Protein AF-A0A9P3CIK7-F1 (afdb_monomer_lite)

Organism: NCBI:txid84275

Secondary structure (DSSP, 8-state):
-------PPPP-PPP------------------------------------SHHHHHHHHHHHHHHHHTS-HHHHHHHHHHHHSPPPEE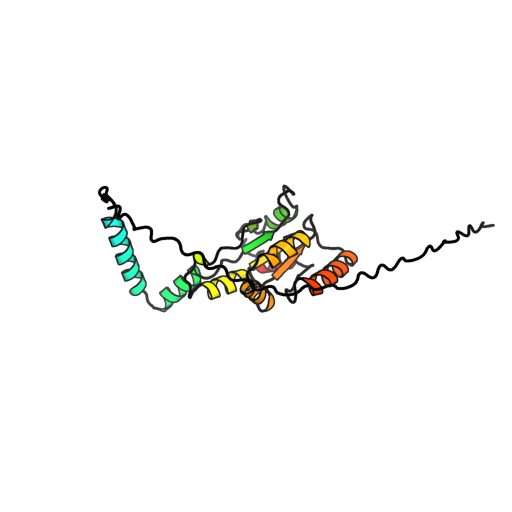EEE--TTSS--HHHHHTGGGTTS-EEESPPPP-GGGS-TTTHHHHHHHHHS-TTEEEEEESHHHHHHHHHHS-HHHHHHHHHTT-EEEEE-TTSPPPPHHHHHHHHHHHHHHSTT--EE-S-HHHHHHHHHTT--

Foldseek 3Di:
DDDDDDDDDDDDDDDDDDDDDDDDDDDDDDDDDDDDDDDDDDDDDDDDDDPPPVVVVVVVVVVVVVLVPDDPVVNVVVLLVVLADDQEEEEEADVVPVDQVVVVVCVLLVVHDYHYNDDDPDLPVPDPVSSVVHLLRQQQNLRHAYEYADPVRVCVVLVPDDPVSLVSQQVGNGEYEYAYNNRHADDPVVVVVVVVVCCVRNPRRDYHRDDPSVSCCVSRVPPD

Radius of gyration: 28.71 Å; chains: 1; bounding box: 67×50×104 Å

pLDDT: mean 78.32, std 17.81, range [40.75, 97.5]

Structure (mmCIF, N/CA/C/O backbone):
data_AF-A0A9P3CIK7-F1
#
_entry.id   AF-A0A9P3CIK7-F1
#
loop_
_atom_site.group_PDB
_atom_site.id
_atom_site.type_symbol
_atom_site.label_atom_id
_atom_site.label_alt_id
_atom_site.label_comp_id
_atom_site.label_asym_id
_atom_site.label_entity_id
_atom_site.label_seq_id
_atom_site.pdbx_PDB_ins_code
_atom_site.Cartn_x
_atom_site.Cartn_y
_atom_site.Cartn_z
_atom_site.occupancy
_atom_site.B_iso_or_equiv
_atom_site.auth_seq_id
_atom_site.auth_comp_id
_atom_site.auth_asym_id
_atom_site.auth_atom_id
_atom_site.pdbx_PDB_model_num
ATOM 1 N N . MET A 1 1 ? 32.896 -2.276 -55.777 1.00 46.28 1 MET A N 1
ATOM 2 C CA . MET A 1 1 ? 33.929 -3.151 -55.184 1.00 46.28 1 MET A CA 1
ATOM 3 C C . MET A 1 1 ? 33.889 -2.970 -53.669 1.00 46.28 1 MET A C 1
ATOM 5 O O . MET A 1 1 ? 34.471 -2.000 -53.203 1.00 46.28 1 MET A O 1
ATOM 9 N N . PRO A 1 2 ? 33.139 -3.781 -52.901 1.00 49.09 2 PRO A N 1
ATOM 10 C CA . PRO A 1 2 ? 33.135 -3.679 -51.446 1.00 49.09 2 PRO A CA 1
ATOM 11 C C . PRO A 1 2 ? 34.128 -4.672 -50.827 1.00 49.09 2 PRO A C 1
ATOM 13 O O . PRO A 1 2 ? 34.088 -5.871 -51.097 1.00 49.09 2 PRO A O 1
ATOM 16 N N . THR A 1 3 ? 35.030 -4.143 -50.005 1.00 51.06 3 THR A N 1
ATOM 17 C CA . THR A 1 3 ? 36.062 -4.879 -49.269 1.00 51.06 3 THR A CA 1
ATOM 18 C C . THR A 1 3 ? 35.457 -5.476 -47.999 1.00 51.06 3 THR A C 1
ATOM 20 O O . THR A 1 3 ? 35.039 -4.745 -47.104 1.00 51.06 3 THR A O 1
ATOM 23 N N . ALA A 1 4 ? 35.401 -6.806 -47.922 1.00 48.97 4 ALA A N 1
ATOM 24 C CA . ALA A 1 4 ? 34.964 -7.539 -46.739 1.00 48.97 4 ALA A CA 1
ATOM 25 C C . ALA A 1 4 ? 36.097 -7.603 -45.700 1.00 48.97 4 ALA A C 1
ATOM 27 O O . ALA A 1 4 ? 37.191 -8.081 -45.997 1.00 48.97 4 ALA A O 1
ATOM 28 N N . ILE A 1 5 ? 35.831 -7.139 -44.476 1.00 58.09 5 ILE A N 1
ATOM 29 C CA . ILE A 1 5 ? 36.736 -7.278 -43.329 1.00 58.09 5 ILE A CA 1
ATOM 30 C C . ILE A 1 5 ? 36.198 -8.410 -42.452 1.00 58.09 5 ILE A C 1
ATOM 32 O O . ILE A 1 5 ? 35.200 -8.258 -41.754 1.00 58.09 5 ILE A O 1
ATOM 36 N N . SER A 1 6 ? 36.876 -9.554 -42.520 1.00 55.41 6 SER A N 1
ATOM 37 C CA . SER A 1 6 ? 36.677 -10.708 -41.644 1.00 55.41 6 SER A CA 1
ATOM 38 C C . SER A 1 6 ? 37.419 -10.472 -40.327 1.00 55.41 6 SER A C 1
ATOM 40 O O . SER A 1 6 ? 38.630 -10.244 -40.335 1.00 55.41 6 SER A O 1
ATOM 42 N N . LYS A 1 7 ? 36.708 -10.496 -39.194 1.00 63.66 7 LYS A N 1
ATOM 43 C CA . LYS A 1 7 ? 37.306 -10.505 -37.852 1.00 63.66 7 LYS A CA 1
ATOM 44 C C . LYS A 1 7 ? 36.979 -11.826 -37.165 1.00 63.66 7 LYS A C 1
ATOM 46 O O . LYS A 1 7 ? 35.841 -12.103 -36.805 1.00 63.66 7 LYS A O 1
ATOM 51 N N . SER A 1 8 ? 38.022 -12.624 -37.005 1.00 55.66 8 SER A N 1
ATOM 52 C CA . SER A 1 8 ? 38.087 -13.883 -36.275 1.00 55.66 8 SER A CA 1
ATOM 53 C C . SER A 1 8 ? 38.011 -13.657 -34.760 1.00 55.66 8 SER A C 1
ATOM 55 O O . SER A 1 8 ? 38.831 -12.937 -34.192 1.00 55.66 8 SER A O 1
ATOM 57 N N . PHE A 1 9 ? 37.036 -14.297 -34.113 1.00 58.66 9 PHE A N 1
ATOM 58 C CA . PHE A 1 9 ? 36.905 -14.383 -32.658 1.00 58.66 9 PHE A CA 1
ATOM 59 C C . PHE A 1 9 ? 37.789 -15.516 -32.119 1.00 58.66 9 PHE A C 1
ATOM 61 O O . PHE A 1 9 ? 37.613 -16.677 -32.486 1.00 58.66 9 PHE A O 1
ATOM 68 N N . HIS A 1 10 ? 38.721 -15.186 -31.225 1.00 58.12 10 HIS A N 1
ATOM 69 C CA . HIS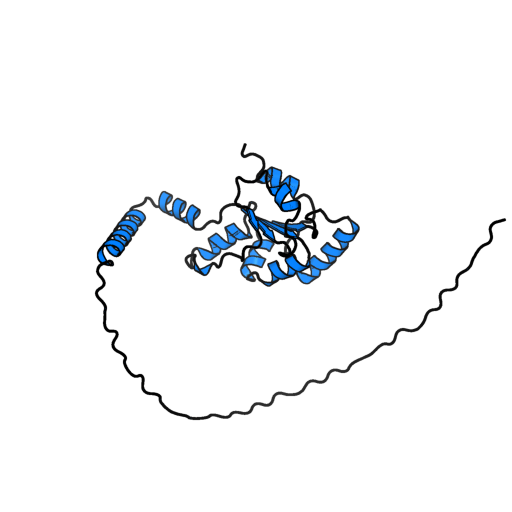 A 1 10 ? 39.460 -16.167 -30.431 1.00 58.12 10 HIS A CA 1
ATOM 70 C C . HIS A 1 10 ? 38.658 -16.518 -29.170 1.00 58.12 10 HIS A C 1
ATOM 72 O O . HIS A 1 10 ? 38.441 -15.666 -28.311 1.00 58.12 10 HIS A O 1
ATOM 78 N N . MET A 1 11 ? 38.237 -17.781 -29.057 1.00 56.59 11 MET A N 1
ATOM 79 C CA . MET A 1 11 ? 37.778 -18.374 -27.798 1.00 56.59 11 MET A CA 1
ATOM 80 C C . MET A 1 11 ? 38.978 -18.661 -26.889 1.00 56.59 11 MET A C 1
ATOM 82 O O . MET A 1 11 ? 39.953 -19.270 -27.328 1.00 56.59 11 MET A O 1
ATOM 86 N N . LEU A 1 12 ? 38.864 -18.298 -25.611 1.00 57.97 12 LEU A N 1
ATOM 87 C CA . LEU A 1 12 ? 39.713 -18.806 -24.532 1.00 57.97 12 LEU A CA 1
ATOM 88 C C . LEU A 1 12 ? 38.847 -19.452 -23.430 1.00 57.97 12 LEU A C 1
ATOM 90 O O . LEU A 1 12 ? 37.660 -19.135 -23.318 1.00 57.97 12 LEU A O 1
ATOM 94 N N . PRO A 1 13 ? 39.405 -20.427 -22.687 1.00 58.12 13 PRO A N 1
ATOM 95 C CA . PRO A 1 13 ? 38.643 -21.505 -22.062 1.00 58.12 13 PRO A CA 1
ATOM 96 C C . PRO A 1 13 ? 38.078 -21.177 -20.675 1.00 58.12 13 PRO A C 1
ATOM 98 O O . PRO A 1 13 ? 38.637 -20.404 -19.902 1.00 58.12 13 PRO A O 1
ATOM 101 N N . LYS A 1 14 ? 36.974 -21.863 -20.358 1.00 48.97 14 LYS A N 1
ATOM 102 C CA . LYS A 1 14 ? 36.296 -21.888 -19.058 1.00 48.97 14 LYS A CA 1
ATOM 103 C C . LYS A 1 14 ? 37.136 -22.661 -18.036 1.00 48.97 14 LYS A C 1
ATOM 105 O O . LYS A 1 14 ? 37.401 -23.845 -18.239 1.00 48.97 14 LYS A O 1
ATOM 110 N N . THR A 1 15 ? 37.489 -22.038 -16.917 1.00 57.12 15 THR A N 1
ATOM 111 C CA . THR A 1 15 ? 38.003 -22.735 -15.733 1.00 57.12 15 THR A CA 1
ATOM 112 C C . THR A 1 15 ? 36.837 -23.086 -14.810 1.00 57.12 15 THR A C 1
ATOM 114 O O . THR A 1 15 ? 36.088 -22.225 -14.357 1.00 57.12 15 THR A O 1
ATOM 117 N N . SER A 1 16 ? 36.650 -24.386 -14.581 1.00 41.56 16 SER A N 1
ATOM 118 C CA . SER A 1 16 ? 35.693 -24.932 -13.617 1.00 41.56 16 SER A CA 1
ATOM 119 C C . SER A 1 16 ? 36.425 -25.168 -12.301 1.00 41.56 16 SER A C 1
ATOM 121 O O . SER A 1 16 ? 37.329 -26.001 -12.257 1.00 41.56 16 SER A O 1
ATOM 123 N N . THR A 1 17 ? 36.047 -24.459 -11.238 1.00 47.69 17 THR A N 1
ATOM 124 C CA . THR A 1 17 ? 36.576 -24.702 -9.890 1.00 47.69 17 THR A CA 1
ATOM 125 C C . THR A 1 17 ? 35.506 -25.386 -9.050 1.00 47.69 17 THR A C 1
ATOM 127 O O . THR A 1 17 ? 34.588 -24.758 -8.531 1.00 47.69 17 THR A O 1
ATOM 130 N N . THR A 1 18 ? 35.640 -26.704 -8.938 1.00 46.66 18 THR A N 1
ATOM 131 C CA . THR A 1 18 ? 34.920 -27.567 -8.000 1.00 46.66 18 THR A CA 1
ATOM 132 C C . THR A 1 18 ? 35.510 -27.372 -6.605 1.00 46.66 18 THR A C 1
ATOM 134 O O . THR A 1 18 ? 36.638 -27.798 -6.368 1.00 46.66 18 THR A O 1
ATOM 137 N N . HIS A 1 19 ? 34.763 -26.777 -5.670 1.00 49.31 19 HIS A N 1
ATOM 138 C CA . HIS A 1 19 ? 35.122 -26.814 -4.250 1.00 49.31 19 HIS A CA 1
ATOM 139 C C . HIS A 1 19 ? 34.242 -27.794 -3.476 1.00 49.31 19 HIS A C 1
ATOM 141 O O . HIS A 1 19 ? 33.016 -27.707 -3.440 1.00 49.31 19 HIS A O 1
ATOM 147 N N . GLN A 1 20 ? 34.939 -28.766 -2.891 1.00 46.38 20 GLN A N 1
ATOM 148 C CA . GLN A 1 20 ? 34.446 -29.835 -2.044 1.00 46.38 20 GLN A CA 1
ATOM 149 C C . GLN A 1 20 ? 33.844 -29.330 -0.728 1.00 46.38 20 GLN A C 1
ATOM 151 O O . GLN A 1 20 ? 34.434 -28.556 0.018 1.00 46.38 20 GLN A O 1
ATOM 156 N N . LYS A 1 21 ? 32.693 -29.930 -0.445 1.00 53.06 21 LYS A N 1
ATOM 157 C CA . LYS A 1 21 ? 32.026 -30.181 0.832 1.00 53.06 21 LYS A CA 1
ATOM 158 C C . LYS A 1 21 ? 32.979 -30.676 1.931 1.00 53.06 21 LYS A C 1
ATOM 160 O O . LYS A 1 21 ? 33.516 -31.773 1.802 1.00 53.06 21 LYS A O 1
ATOM 165 N N . GLN A 1 22 ? 33.056 -29.962 3.056 1.00 41.88 22 GLN A N 1
ATOM 166 C CA . GLN A 1 22 ? 33.419 -30.543 4.354 1.00 41.88 22 GLN A CA 1
ATOM 167 C C . GLN A 1 22 ? 32.551 -29.965 5.481 1.00 41.88 22 GLN A C 1
ATOM 169 O O . GLN A 1 22 ? 32.423 -28.758 5.652 1.00 41.88 22 GLN A O 1
ATOM 174 N N . ARG A 1 23 ? 31.933 -30.894 6.215 1.00 44.72 23 ARG A N 1
ATOM 175 C CA . ARG A 1 23 ? 31.138 -30.742 7.437 1.00 44.72 23 ARG A CA 1
ATOM 176 C C . ARG A 1 23 ? 32.022 -31.191 8.607 1.00 44.72 23 ARG A C 1
ATOM 178 O O . ARG A 1 23 ? 32.568 -32.286 8.503 1.00 44.72 23 ARG A O 1
ATOM 185 N N . PRO A 1 24 ? 32.097 -30.430 9.703 1.00 56.19 24 PRO A N 1
ATOM 186 C CA . PRO A 1 24 ? 32.389 -30.980 11.030 1.00 56.19 24 PRO A CA 1
ATOM 187 C C . PRO A 1 24 ? 31.171 -30.734 11.940 1.00 56.19 24 PRO A C 1
ATOM 189 O O . PRO A 1 24 ? 30.638 -29.632 11.990 1.00 56.19 24 PRO A O 1
ATOM 192 N N . GLU A 1 25 ? 30.483 -31.781 12.387 1.00 49.34 25 GLU A N 1
ATOM 193 C CA . GLU A 1 25 ? 30.698 -32.485 13.664 1.00 49.34 25 GLU A CA 1
ATOM 194 C C . GLU A 1 25 ? 30.337 -31.639 14.893 1.00 49.34 25 GLU A C 1
ATOM 196 O O . GLU A 1 25 ? 30.988 -30.656 15.239 1.00 49.34 25 GLU A O 1
ATOM 201 N N . GLU A 1 26 ? 29.239 -32.067 15.520 1.00 42.19 26 GLU A N 1
ATOM 202 C CA . GLU A 1 26 ? 28.772 -31.671 16.839 1.00 42.19 26 GLU A CA 1
ATOM 203 C C . GLU A 1 26 ? 29.825 -32.008 17.898 1.00 42.19 26 GLU A C 1
ATOM 205 O O . GLU A 1 26 ? 30.302 -33.137 17.978 1.00 42.19 26 GLU A O 1
ATOM 210 N N . LEU A 1 27 ? 30.108 -31.053 18.782 1.00 45.81 27 LEU A N 1
ATOM 211 C CA . LEU A 1 27 ? 30.704 -31.333 20.081 1.00 45.81 27 LEU A CA 1
ATOM 212 C C . LEU A 1 27 ? 29.857 -30.669 21.159 1.00 45.81 27 LEU A C 1
ATOM 214 O O . LEU A 1 27 ? 29.924 -29.470 21.418 1.00 45.81 27 LEU A O 1
ATOM 218 N N . THR A 1 28 ? 29.040 -31.504 21.789 1.00 48.81 28 THR A N 1
ATOM 219 C CA . THR A 1 28 ? 28.447 -31.270 23.098 1.00 48.81 28 THR A CA 1
ATOM 220 C C . THR A 1 28 ? 29.555 -31.167 24.145 1.00 48.81 28 THR A C 1
ATOM 222 O O . THR A 1 28 ? 30.334 -32.106 24.306 1.00 48.81 28 THR A O 1
ATOM 225 N N . SER A 1 29 ? 29.593 -30.081 24.915 1.00 42.94 29 SER A N 1
ATOM 226 C CA . SER A 1 29 ? 30.250 -30.094 26.223 1.00 42.94 29 SER A CA 1
ATOM 227 C C . SER A 1 29 ? 29.545 -29.159 27.195 1.00 42.94 29 SER A C 1
ATOM 229 O O . SER A 1 29 ? 29.520 -27.939 27.037 1.00 42.94 29 SER A O 1
ATOM 231 N N . SER A 1 30 ? 28.953 -29.791 28.203 1.00 44.34 30 SER A N 1
ATOM 232 C CA . SER A 1 30 ? 28.446 -29.201 29.430 1.00 44.34 30 SER A CA 1
ATOM 233 C C . SER A 1 30 ? 29.552 -28.482 30.196 1.00 44.34 30 SER A C 1
ATOM 235 O O . SER A 1 30 ? 30.609 -29.049 30.462 1.00 44.34 30 SER A O 1
ATOM 237 N N . THR A 1 31 ? 29.269 -27.288 30.709 1.00 44.12 31 THR A N 1
ATOM 238 C CA . THR A 1 31 ? 29.912 -26.822 31.942 1.00 44.12 31 THR A CA 1
ATOM 239 C C . THR A 1 31 ? 28.897 -26.036 32.759 1.00 44.12 31 THR A C 1
ATOM 241 O O . THR A 1 31 ? 28.525 -24.912 32.436 1.00 44.12 31 THR A O 1
ATOM 244 N N . ALA A 1 32 ? 28.403 -26.686 33.811 1.00 44.19 32 ALA A N 1
ATOM 245 C CA . ALA A 1 32 ? 27.568 -26.084 34.831 1.00 44.19 32 ALA A CA 1
ATOM 246 C C . ALA A 1 32 ? 28.457 -25.286 35.794 1.00 44.19 32 ALA A C 1
ATOM 248 O O . ALA A 1 32 ? 29.193 -25.872 36.588 1.00 44.19 32 ALA A O 1
ATOM 249 N N . THR A 1 33 ? 28.358 -23.958 35.754 1.00 46.25 33 THR A N 1
ATOM 250 C CA . THR A 1 33 ? 28.958 -23.074 36.761 1.00 46.25 33 THR A CA 1
ATOM 251 C C . THR A 1 33 ? 27.873 -22.608 37.726 1.00 46.25 33 THR A C 1
ATOM 253 O O . THR A 1 33 ? 27.042 -21.760 37.411 1.00 46.25 33 THR A O 1
ATOM 256 N N . LYS A 1 34 ? 27.890 -23.195 38.926 1.00 46.31 34 LYS A N 1
ATOM 257 C CA . LYS A 1 34 ? 27.207 -22.717 40.134 1.00 46.31 34 LYS A CA 1
ATOM 258 C C . LYS A 1 34 ? 27.900 -21.443 40.634 1.00 46.31 34 LYS A C 1
ATOM 260 O O . LYS A 1 34 ? 29.023 -21.547 41.109 1.00 46.31 34 LYS A O 1
ATOM 265 N N . MET A 1 35 ? 27.215 -20.298 40.617 1.00 40.75 35 MET A N 1
ATOM 266 C CA . MET A 1 35 ? 27.454 -19.123 41.482 1.00 40.75 35 MET A CA 1
ATOM 267 C C . MET A 1 35 ? 26.101 -18.403 41.638 1.00 40.75 35 MET A C 1
ATOM 269 O O . MET A 1 35 ? 25.504 -18.026 40.643 1.00 40.75 35 MET A O 1
ATOM 273 N N . SER A 1 36 ? 25.423 -18.482 42.784 1.00 51.84 36 SER A N 1
ATOM 274 C CA . SER A 1 36 ? 25.502 -17.626 43.986 1.00 51.84 36 SER A CA 1
ATOM 275 C C . SER A 1 36 ? 24.213 -16.781 44.087 1.00 51.84 36 SER A C 1
ATOM 277 O O . SER A 1 36 ? 23.885 -16.083 43.129 1.00 51.84 36 SER A O 1
ATOM 279 N N . PRO A 1 37 ? 23.435 -16.861 45.184 1.00 48.78 37 PRO A N 1
ATOM 280 C CA . PRO A 1 37 ? 22.147 -16.183 45.290 1.00 48.78 37 PRO A CA 1
ATOM 281 C C . PRO A 1 37 ? 22.344 -14.707 45.653 1.00 48.78 37 PRO A C 1
ATOM 283 O O . PRO A 1 37 ? 22.737 -14.382 46.771 1.00 48.78 37 PRO A O 1
ATOM 286 N N . ASN A 1 38 ? 22.049 -13.810 44.712 1.00 47.19 38 ASN A N 1
ATOM 287 C CA . ASN A 1 38 ? 21.909 -12.388 45.008 1.00 47.19 38 ASN A CA 1
ATOM 288 C C . ASN A 1 38 ? 20.528 -12.137 45.623 1.00 47.19 38 ASN A C 1
ATOM 290 O O . ASN A 1 38 ? 19.493 -12.346 44.991 1.00 47.19 38 ASN A O 1
ATOM 294 N N . THR A 1 39 ? 20.539 -11.703 46.876 1.00 53.25 39 THR A N 1
ATOM 295 C CA . THR A 1 39 ? 19.391 -11.222 47.644 1.00 53.25 39 THR A CA 1
ATOM 296 C C . THR A 1 39 ? 18.753 -10.013 46.942 1.00 53.25 39 THR A C 1
ATOM 298 O O . THR A 1 39 ? 19.478 -9.076 46.603 1.00 53.25 39 THR A O 1
ATOM 301 N N . PRO A 1 40 ? 17.425 -9.963 46.745 1.00 46.69 40 PRO A N 1
ATOM 302 C CA . PRO A 1 40 ? 16.770 -8.753 46.276 1.00 46.69 40 PRO A CA 1
ATOM 303 C C . PRO A 1 40 ? 16.656 -7.754 47.433 1.00 46.69 40 PRO A C 1
ATOM 305 O O . PRO A 1 40 ? 15.935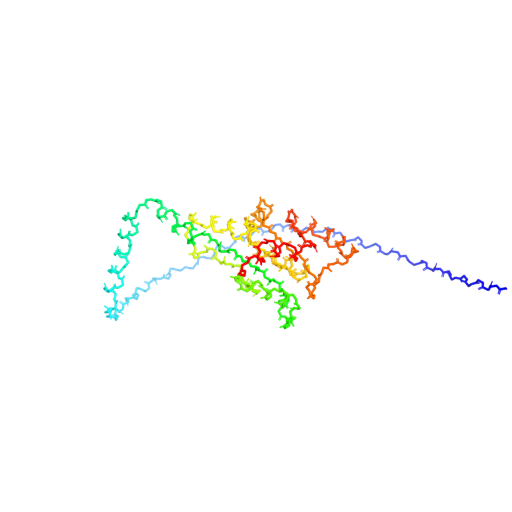 -7.979 48.404 1.00 46.69 40 PRO A O 1
ATOM 308 N N . THR A 1 41 ? 17.379 -6.640 47.334 1.00 54.78 41 THR A N 1
ATOM 309 C CA . THR A 1 41 ? 17.159 -5.457 48.169 1.00 54.78 41 THR A CA 1
ATOM 310 C C . THR A 1 41 ? 15.819 -4.833 47.784 1.00 54.78 41 THR A C 1
ATOM 312 O O . THR A 1 41 ? 15.680 -4.231 46.721 1.00 54.78 41 THR A O 1
ATOM 315 N N . THR A 1 42 ? 14.828 -4.986 48.658 1.00 46.66 42 THR A N 1
ATOM 316 C CA . THR A 1 42 ? 13.549 -4.274 48.621 1.00 46.66 42 THR A CA 1
ATOM 317 C C . THR A 1 42 ? 13.801 -2.773 48.767 1.00 46.66 42 THR A C 1
ATOM 319 O O . THR A 1 42 ? 14.013 -2.276 49.870 1.00 46.66 42 THR A O 1
ATOM 322 N N . MET A 1 43 ? 13.799 -2.046 47.652 1.00 48.78 43 MET A N 1
ATOM 323 C CA . MET A 1 43 ? 13.720 -0.586 47.654 1.00 48.78 43 MET A CA 1
ATOM 324 C C . MET A 1 43 ? 12.242 -0.199 47.715 1.00 48.78 43 MET A C 1
ATOM 326 O O . MET A 1 43 ? 11.499 -0.401 46.756 1.00 48.78 43 MET A O 1
ATOM 330 N N . SER A 1 44 ? 11.812 0.326 48.861 1.00 52.12 44 SER A N 1
ATOM 331 C CA . SER A 1 44 ? 10.510 0.976 49.017 1.00 52.12 44 SER A CA 1
ATOM 332 C C . SER A 1 44 ? 10.409 2.175 48.065 1.00 52.12 44 SER A C 1
ATOM 334 O O . SER A 1 44 ? 11.278 3.048 48.122 1.00 52.12 44 SER A O 1
ATOM 336 N N . PRO A 1 45 ? 9.370 2.284 47.219 1.00 51.44 45 PRO A N 1
ATOM 337 C CA . PRO A 1 45 ? 9.111 3.515 46.497 1.00 51.44 45 PRO A CA 1
ATOM 338 C C . PRO A 1 45 ? 8.445 4.517 47.445 1.00 51.44 45 PRO A C 1
ATOM 340 O O . PRO A 1 45 ? 7.307 4.347 47.884 1.00 51.44 45 PRO A O 1
ATOM 343 N N . SER A 1 46 ? 9.182 5.572 47.774 1.00 46.44 46 SER A N 1
ATOM 344 C CA . SER A 1 46 ? 8.640 6.792 48.360 1.00 46.44 46 SER A CA 1
ATOM 345 C C . SER A 1 46 ? 7.725 7.459 47.329 1.00 46.44 46 SER A C 1
ATOM 347 O O . SER A 1 46 ? 8.208 7.979 46.328 1.00 46.44 46 SER A O 1
ATOM 349 N N . ASN A 1 47 ? 6.413 7.420 47.567 1.00 50.69 47 ASN A N 1
ATOM 350 C CA . ASN A 1 47 ? 5.398 8.142 46.797 1.00 50.69 47 ASN A CA 1
ATOM 351 C C . ASN A 1 47 ? 5.603 9.666 46.906 1.00 50.69 47 ASN A C 1
ATOM 353 O O . ASN A 1 47 ? 5.547 10.191 48.021 1.00 50.69 47 ASN A O 1
ATOM 357 N N . PRO A 1 48 ? 5.703 10.407 45.790 1.00 49.47 48 PRO A N 1
ATOM 358 C CA . PRO A 1 48 ? 5.287 11.795 45.734 1.00 49.47 48 PRO A CA 1
ATOM 359 C C . PRO A 1 48 ? 3.836 11.865 45.237 1.00 49.47 48 PRO A C 1
ATOM 361 O O . PRO A 1 48 ? 3.547 11.642 44.069 1.00 49.47 48 PRO A O 1
ATOM 364 N N . SER A 1 49 ? 2.939 12.148 46.181 1.00 48.53 49 SER A N 1
ATOM 365 C CA . SER A 1 49 ? 1.676 12.886 46.053 1.00 48.53 49 SER A CA 1
ATOM 366 C C . SER A 1 49 ? 1.110 13.081 44.640 1.00 48.53 49 SER A C 1
ATOM 368 O O . SER A 1 49 ? 1.254 14.134 44.018 1.00 48.53 49 SER A O 1
ATOM 370 N N . ASP A 1 50 ? 0.374 12.065 44.208 1.00 51.00 50 ASP A N 1
ATOM 371 C CA . ASP A 1 50 ? -0.493 12.042 43.037 1.00 51.00 50 ASP A CA 1
ATOM 372 C C . ASP A 1 50 ? -1.769 12.860 43.330 1.00 51.00 50 ASP A C 1
ATOM 374 O O . ASP A 1 50 ? -2.625 12.448 44.113 1.00 51.00 50 ASP A O 1
ATOM 378 N N . SER A 1 51 ? -1.894 14.056 42.747 1.00 50.38 51 SER A N 1
ATOM 379 C CA . SER A 1 51 ? -3.112 14.891 42.843 1.00 50.38 51 SER A CA 1
ATOM 380 C C . SER A 1 51 ? -3.775 15.152 41.487 1.00 50.38 51 SER A C 1
ATOM 382 O O . SER A 1 51 ? -4.684 15.971 41.378 1.00 50.38 51 SER A O 1
ATOM 384 N N . THR A 1 52 ? -3.373 14.419 40.446 1.00 51.09 52 THR A N 1
ATOM 385 C CA . THR A 1 52 ? -3.929 14.546 39.086 1.00 51.09 52 THR A CA 1
ATOM 386 C C . THR A 1 52 ? -4.782 13.333 38.669 1.00 51.09 52 THR A C 1
ATOM 388 O O . THR A 1 52 ? -5.446 13.358 37.634 1.00 51.09 52 THR A O 1
ATOM 391 N N . THR A 1 53 ? -4.823 12.279 39.487 1.00 51.66 53 THR A N 1
ATOM 392 C CA . THR A 1 53 ? -5.291 10.934 39.093 1.00 51.66 53 THR A CA 1
ATOM 393 C C . THR A 1 53 ? -6.809 10.742 39.181 1.00 51.66 53 THR A C 1
ATOM 395 O O . THR A 1 53 ? -7.368 9.913 38.461 1.00 51.66 53 THR A O 1
ATOM 398 N N . THR A 1 54 ? -7.512 11.526 40.002 1.00 54.12 54 THR A N 1
ATOM 399 C CA . THR A 1 54 ? -8.959 11.374 40.262 1.00 54.12 54 THR A CA 1
ATOM 400 C C . THR A 1 54 ? -9.855 11.787 39.091 1.00 54.12 54 THR A C 1
ATOM 402 O O . THR A 1 54 ? -10.903 11.180 38.879 1.00 54.12 54 THR A O 1
ATOM 405 N N . ASN A 1 55 ? -9.447 12.767 38.279 1.00 58.69 55 ASN A N 1
ATOM 406 C CA . ASN A 1 55 ? -10.255 13.216 37.136 1.00 58.69 55 ASN A CA 1
ATOM 407 C C . ASN A 1 55 ? -10.134 12.278 35.922 1.00 58.69 55 ASN A C 1
ATOM 409 O O . ASN A 1 55 ? -11.120 12.029 35.230 1.00 58.69 55 ASN A O 1
ATOM 413 N N . ALA A 1 56 ? -8.949 11.714 35.675 1.00 59.75 56 ALA A N 1
ATOM 414 C CA . ALA A 1 56 ? -8.718 10.822 34.537 1.00 59.75 56 ALA A CA 1
ATOM 415 C C . ALA A 1 56 ? -9.464 9.483 34.683 1.00 59.75 56 ALA A C 1
ATOM 417 O O . ALA A 1 56 ? -10.078 9.007 33.728 1.00 59.75 56 ALA A O 1
ATOM 418 N N . THR A 1 57 ? -9.486 8.904 35.888 1.00 61.44 57 THR A N 1
ATOM 419 C CA . THR A 1 57 ? -10.215 7.651 36.159 1.00 61.44 57 THR A CA 1
ATOM 420 C C . THR A 1 57 ? -11.729 7.824 36.018 1.00 61.44 57 THR A C 1
ATOM 422 O O . THR A 1 57 ? -12.376 6.989 35.384 1.00 61.44 57 THR A O 1
ATOM 425 N N . SER A 1 58 ? -12.286 8.939 36.502 1.00 70.00 58 SER A N 1
ATOM 426 C CA . SER A 1 58 ? -13.709 9.281 36.331 1.00 70.00 58 SER A CA 1
ATOM 427 C C . SER A 1 58 ? -14.114 9.388 34.852 1.00 70.00 58 SER A C 1
ATOM 429 O O . SER A 1 58 ? -15.127 8.828 34.422 1.00 70.00 58 SER A O 1
ATOM 431 N N . ASN A 1 59 ? -13.269 10.012 34.028 1.00 80.75 59 ASN A N 1
ATOM 432 C CA . ASN A 1 59 ? -13.520 10.151 32.591 1.00 80.75 59 ASN A CA 1
ATOM 433 C C . ASN A 1 59 ? -13.455 8.806 31.845 1.00 80.75 59 ASN A C 1
ATOM 435 O O . ASN A 1 59 ? -14.225 8.572 30.917 1.00 80.75 59 ASN A O 1
ATOM 439 N N . THR A 1 60 ? -12.572 7.892 32.259 1.00 86.31 60 THR A N 1
ATOM 440 C CA . THR A 1 60 ? -12.465 6.565 31.620 1.00 86.31 60 THR A CA 1
ATOM 441 C C . THR A 1 60 ? -13.653 5.656 31.936 1.00 86.31 60 THR A C 1
ATOM 443 O O . THR A 1 60 ? -14.132 4.951 31.048 1.00 86.31 60 THR A O 1
ATOM 446 N N . LEU A 1 61 ? -14.157 5.690 33.175 1.00 88.50 61 LEU A N 1
ATOM 447 C CA . LEU A 1 61 ? -15.334 4.920 33.585 1.00 88.50 61 LEU A CA 1
ATOM 448 C C . LEU A 1 61 ? -16.590 5.433 32.883 1.00 88.50 61 LEU A C 1
ATOM 450 O O . LEU A 1 61 ? -17.297 4.655 32.253 1.00 88.50 61 LEU A O 1
ATOM 454 N N . THR A 1 62 ? -16.801 6.750 32.889 1.00 90.31 62 THR A N 1
ATOM 455 C CA . THR A 1 62 ? -17.945 7.360 32.195 1.00 90.31 62 THR A CA 1
ATOM 456 C C . THR A 1 62 ? -17.920 7.108 30.686 1.00 90.31 62 THR A C 1
ATOM 458 O O . THR A 1 62 ? -18.974 6.890 30.089 1.00 90.31 62 THR A O 1
ATOM 461 N N . LEU A 1 63 ? -16.741 7.086 30.053 1.00 88.69 63 LEU A N 1
ATOM 462 C CA . LEU A 1 63 ? -16.603 6.694 28.649 1.00 88.69 63 LEU A CA 1
ATOM 463 C C . LEU A 1 63 ? -16.961 5.220 28.429 1.00 88.69 63 LEU A C 1
ATOM 465 O O . LEU A 1 63 ? -17.709 4.913 27.503 1.00 88.69 63 LEU A O 1
ATOM 469 N N . ARG A 1 64 ? -16.452 4.313 29.273 1.00 90.38 64 ARG A N 1
ATOM 470 C CA . ARG A 1 64 ? -16.764 2.880 29.183 1.00 90.38 64 ARG A CA 1
ATOM 471 C C . ARG A 1 64 ? -18.266 2.639 29.299 1.00 90.38 64 ARG A C 1
ATOM 473 O O . ARG A 1 64 ? -18.810 1.935 28.454 1.00 90.38 64 ARG A O 1
ATOM 480 N N . ASP A 1 65 ? -18.919 3.251 30.281 1.00 92.75 65 ASP A N 1
ATOM 481 C CA . ASP A 1 65 ? -20.359 3.097 30.504 1.00 92.75 65 ASP A CA 1
ATOM 482 C C . ASP A 1 65 ? -21.159 3.599 29.294 1.00 92.75 65 ASP A C 1
ATOM 484 O O . ASP A 1 65 ? -22.084 2.932 28.831 1.00 92.75 65 ASP A O 1
ATOM 488 N N . ARG A 1 66 ? -20.755 4.738 28.711 1.00 92.00 66 ARG A N 1
ATOM 489 C CA . ARG A 1 66 ? -21.381 5.270 27.492 1.00 92.00 66 ARG A CA 1
ATOM 490 C C . ARG A 1 66 ? -21.203 4.342 26.296 1.00 92.00 66 ARG A C 1
ATOM 492 O O . ARG A 1 66 ? -22.180 4.097 25.598 1.00 92.00 66 ARG A O 1
ATOM 499 N N . ILE A 1 67 ? -20.003 3.797 26.084 1.00 91.12 67 ILE A N 1
ATOM 500 C CA . ILE A 1 67 ? -19.734 2.846 24.993 1.00 91.12 67 ILE A CA 1
ATOM 501 C C . ILE A 1 67 ? -20.556 1.565 25.180 1.00 91.12 67 ILE A C 1
ATOM 503 O O . ILE A 1 67 ? -21.108 1.054 24.213 1.00 91.12 67 ILE A O 1
ATOM 507 N N . GLN A 1 68 ? -20.684 1.066 26.412 1.00 91.94 68 GLN A N 1
ATOM 508 C CA . GLN A 1 68 ? -21.482 -0.126 26.720 1.00 91.94 68 GLN A CA 1
ATOM 509 C C . GLN A 1 68 ? -22.993 0.101 26.590 1.00 91.94 68 GLN A C 1
ATOM 511 O O . GLN A 1 68 ? -23.727 -0.853 26.351 1.00 91.94 68 GLN A O 1
ATOM 516 N N . SER A 1 69 ? -23.464 1.343 26.731 1.00 95.38 69 SER A N 1
ATOM 517 C CA . SER A 1 69 ? -24.872 1.699 26.517 1.00 95.38 69 SER A CA 1
ATOM 518 C C . SER A 1 69 ? -25.259 1.909 25.050 1.00 95.38 69 SER A C 1
ATOM 520 O O . SER A 1 69 ? -26.433 2.156 24.766 1.00 95.38 69 SER A O 1
ATOM 522 N N . LEU A 1 70 ? -24.301 1.848 24.116 1.00 95.69 70 LEU A N 1
ATOM 523 C CA . LEU A 1 70 ? -24.600 2.008 22.698 1.00 95.69 70 LEU A CA 1
ATOM 524 C C . LEU A 1 70 ? -25.421 0.818 22.177 1.00 95.69 70 LEU A C 1
ATOM 526 O O . LEU A 1 70 ? -25.154 -0.327 22.543 1.00 95.69 70 LEU A O 1
ATOM 530 N N . PRO A 1 71 ? -26.377 1.061 21.265 1.00 97.50 71 PRO A N 1
ATOM 531 C CA . PRO A 1 71 ? -26.908 0.014 20.406 1.00 97.50 71 PRO A CA 1
ATOM 532 C C . PRO A 1 71 ? -25.769 -0.753 19.722 1.00 97.50 71 PRO A C 1
ATOM 534 O O . PRO A 1 71 ? -24.801 -0.140 19.266 1.00 97.50 71 PRO A O 1
ATOM 537 N N . GLN A 1 72 ? -25.902 -2.079 19.622 1.00 95.19 72 GLN A N 1
ATOM 538 C CA . GLN A 1 72 ? -24.858 -2.948 19.064 1.00 95.19 72 GLN A CA 1
ATOM 539 C C . GLN A 1 72 ? -24.414 -2.502 17.663 1.00 95.19 72 GLN A C 1
ATOM 541 O O . GLN A 1 72 ? -23.223 -2.492 17.382 1.00 95.19 72 GLN A O 1
ATOM 546 N N . GLU A 1 73 ? -25.354 -2.056 16.825 1.00 96.31 73 GLU A N 1
ATOM 547 C CA . GLU A 1 73 ? -25.079 -1.553 15.472 1.00 96.31 73 GLU A CA 1
ATOM 548 C C . GLU A 1 73 ? -24.084 -0.383 15.476 1.00 96.31 73 GLU A C 1
ATOM 550 O O . GLU A 1 73 ? -23.116 -0.387 14.719 1.00 96.31 73 GLU A O 1
ATOM 555 N N . LEU A 1 74 ? -24.267 0.582 16.386 1.00 95.75 74 LEU A N 1
ATOM 556 C CA . LEU A 1 74 ? -23.368 1.731 16.509 1.00 95.75 74 LEU A CA 1
ATOM 557 C C . LEU A 1 74 ? -22.009 1.325 17.081 1.00 95.75 74 LEU A C 1
ATOM 559 O O . LEU A 1 74 ? -20.981 1.869 16.679 1.00 95.75 74 LEU A O 1
ATOM 563 N N . TYR A 1 75 ? -21.986 0.369 18.014 1.00 93.12 75 TYR A N 1
ATOM 564 C CA . TYR A 1 75 ? -20.729 -0.180 18.518 1.00 93.12 75 TYR A CA 1
ATOM 565 C C . TYR A 1 75 ? -19.935 -0.852 17.393 1.00 93.12 75 TYR A C 1
ATOM 567 O O . TYR A 1 75 ? -18.746 -0.576 17.236 1.00 93.12 75 TYR A O 1
ATOM 575 N N . ASP A 1 76 ? -20.591 -1.695 16.594 1.00 92.94 76 ASP A N 1
ATOM 576 C CA . ASP A 1 76 ? -19.971 -2.413 15.481 1.00 92.94 76 ASP A CA 1
ATOM 577 C C . ASP A 1 76 ? -19.461 -1.447 14.406 1.00 92.94 76 ASP A C 1
ATOM 579 O O . ASP A 1 76 ? -18.360 -1.639 13.882 1.00 92.94 76 ASP A O 1
ATOM 583 N N . GLU A 1 77 ? -20.209 -0.379 14.120 1.00 94.31 77 GLU A N 1
ATOM 584 C CA . GLU A 1 77 ? -19.798 0.682 13.201 1.00 94.31 77 GLU A CA 1
ATOM 585 C C . GLU A 1 77 ? -18.548 1.412 13.706 1.00 94.31 77 GLU A C 1
ATOM 587 O O . GLU A 1 77 ? -17.540 1.459 13.000 1.00 94.31 77 GLU A O 1
ATOM 592 N N . ILE A 1 78 ? -18.554 1.902 14.951 1.00 91.62 78 ILE A N 1
ATOM 593 C CA . ILE A 1 78 ? -17.393 2.575 15.560 1.00 91.62 78 ILE A CA 1
ATOM 594 C C . ILE A 1 78 ? -16.187 1.636 15.596 1.00 91.62 78 ILE A C 1
ATOM 596 O O . ILE A 1 78 ? -15.073 2.035 15.248 1.00 91.62 78 ILE A O 1
ATOM 600 N N . TYR A 1 79 ? -16.392 0.380 15.991 1.00 90.38 79 TYR A N 1
ATOM 601 C CA . TYR A 1 79 ? -15.347 -0.637 16.004 1.00 90.38 79 TYR A CA 1
ATOM 602 C C . TYR A 1 79 ? -14.783 -0.855 14.599 1.00 90.38 79 TYR A C 1
ATOM 604 O O . TYR A 1 79 ? -13.568 -0.937 14.415 1.00 90.38 79 TYR A O 1
ATOM 612 N N . SER A 1 80 ? -15.648 -0.925 13.586 1.00 92.06 80 SER A N 1
ATOM 613 C CA . SER A 1 80 ? -15.219 -1.061 12.200 1.00 92.06 80 SER A CA 1
ATOM 614 C C . SER A 1 80 ? -14.418 0.145 11.734 1.00 92.06 80 SER A C 1
ATOM 616 O O . SER A 1 80 ? -13.330 -0.051 11.209 1.00 92.06 80 SER A O 1
ATOM 618 N N . LEU A 1 81 ? -14.884 1.364 11.989 1.00 90.62 81 LEU A N 1
ATOM 619 C CA . LEU A 1 81 ? -14.178 2.593 11.620 1.00 90.62 81 LEU A CA 1
ATOM 620 C C . LEU A 1 81 ? -12.827 2.734 12.334 1.00 90.62 81 LEU A C 1
ATOM 622 O O . LEU A 1 81 ? -11.871 3.226 11.751 1.00 90.62 81 LEU A O 1
ATOM 626 N N . THR A 1 82 ? -12.726 2.273 13.581 1.00 90.69 82 THR A N 1
ATOM 627 C CA . THR A 1 82 ? -11.502 2.408 14.389 1.00 90.69 82 THR A CA 1
ATOM 628 C C . THR A 1 82 ? -10.431 1.388 14.000 1.00 90.69 82 THR A C 1
ATOM 630 O O . THR A 1 82 ? -9.239 1.686 14.043 1.00 90.69 82 THR A O 1
ATOM 633 N N . PHE A 1 83 ? -10.840 0.168 13.646 1.00 92.38 83 PHE A N 1
ATOM 634 C CA . PHE A 1 83 ? -9.926 -0.954 13.400 1.00 92.38 83 PHE A CA 1
ATOM 635 C C . PHE A 1 83 ? -9.836 -1.373 11.933 1.00 92.38 83 PHE A C 1
ATOM 637 O O . PHE A 1 83 ? -9.326 -2.453 11.637 1.00 92.38 83 PHE A O 1
ATOM 644 N N . THR A 1 84 ? -10.316 -0.525 11.030 1.00 93.12 84 THR A N 1
ATOM 645 C CA . THR A 1 84 ? -10.096 -0.638 9.587 1.00 93.12 84 THR A CA 1
ATOM 646 C C . THR A 1 84 ? -9.148 0.484 9.190 1.00 93.12 84 THR A C 1
ATOM 648 O O . THR A 1 84 ? -9.337 1.629 9.593 1.00 93.12 84 THR A O 1
ATOM 651 N N . ALA A 1 85 ? -8.097 0.158 8.449 1.00 92.25 85 ALA A N 1
ATOM 652 C CA . ALA A 1 85 ? -7.208 1.160 7.891 1.00 92.25 85 ALA A CA 1
ATOM 653 C C . ALA A 1 85 ? -7.960 2.011 6.861 1.00 92.25 85 ALA A C 1
ATOM 655 O O . ALA A 1 85 ? -8.759 1.490 6.083 1.00 92.25 85 ALA A O 1
ATOM 656 N N . SER A 1 86 ? -7.696 3.315 6.852 1.00 90.19 86 SER A N 1
ATOM 657 C CA . SER A 1 86 ? -8.182 4.180 5.782 1.00 90.19 86 SER A CA 1
ATOM 658 C C . SER A 1 86 ? -7.486 3.828 4.462 1.00 90.19 86 SER A C 1
ATOM 660 O O . SER A 1 86 ? -6.288 3.528 4.485 1.00 90.19 86 SER A O 1
ATOM 662 N N . PRO A 1 87 ? -8.188 3.938 3.319 1.00 89.88 87 PRO A N 1
ATOM 663 C CA . PRO A 1 87 ? -7.568 3.924 2.001 1.00 89.88 87 PRO A CA 1
ATOM 664 C C . PRO A 1 87 ? -6.367 4.862 1.942 1.00 89.88 87 PRO A C 1
ATOM 666 O O . PRO A 1 87 ? -6.441 6.006 2.400 1.00 89.88 87 PRO A O 1
ATOM 669 N N . SER A 1 88 ? -5.248 4.377 1.417 1.00 91.75 88 SER A N 1
ATOM 670 C CA . SER A 1 88 ? -4.024 5.169 1.363 1.00 91.75 88 SER A CA 1
ATOM 671 C C . SER A 1 88 ? -3.065 4.674 0.290 1.00 91.75 88 SER A C 1
ATOM 673 O O . SER A 1 88 ? -3.135 3.534 -0.175 1.00 91.75 88 SER A O 1
ATOM 675 N N . ILE A 1 89 ? -2.172 5.575 -0.114 1.00 93.44 89 ILE A N 1
ATOM 676 C CA . ILE A 1 89 ? -1.107 5.288 -1.069 1.00 93.44 89 ILE A CA 1
ATOM 677 C C . ILE A 1 89 ? 0.204 5.258 -0.283 1.00 93.44 89 ILE A C 1
ATOM 679 O O . ILE A 1 89 ? 0.578 6.235 0.373 1.00 93.44 89 ILE A O 1
ATOM 683 N N . HIS A 1 90 ? 0.906 4.133 -0.339 1.00 94.31 90 HIS A N 1
ATOM 684 C CA . HIS A 1 90 ? 2.185 3.923 0.328 1.00 94.31 90 HIS A CA 1
ATOM 685 C C . HIS A 1 90 ? 3.308 3.951 -0.701 1.00 94.31 90 HIS A C 1
ATOM 687 O O . HIS A 1 90 ? 3.478 3.000 -1.458 1.00 94.31 90 HIS A O 1
ATOM 693 N N . LEU A 1 91 ? 4.079 5.035 -0.729 1.00 94.12 91 LEU A N 1
ATOM 694 C CA . LEU A 1 91 ? 5.196 5.212 -1.651 1.00 94.12 91 LEU A CA 1
ATOM 695 C C . LEU A 1 91 ? 6.526 4.884 -0.962 1.00 94.12 91 LEU A C 1
ATOM 697 O O . LEU A 1 91 ? 6.976 5.608 -0.070 1.00 94.12 91 LEU A O 1
ATOM 701 N N . PHE A 1 92 ? 7.191 3.833 -1.427 1.00 93.81 92 PHE A N 1
ATOM 702 C CA . PHE A 1 92 ? 8.525 3.428 -0.994 1.00 93.81 92 PHE A CA 1
ATOM 703 C C . PHE A 1 92 ? 9.544 3.768 -2.073 1.00 93.81 92 PHE A C 1
ATOM 705 O O . PHE A 1 92 ? 9.479 3.257 -3.185 1.00 93.81 92 PHE A O 1
ATOM 712 N N . HIS A 1 93 ? 10.508 4.614 -1.745 1.00 91.69 93 HIS A N 1
ATOM 713 C CA . HIS A 1 93 ? 11.579 5.024 -2.644 1.00 91.69 93 HIS A CA 1
ATOM 714 C C . HIS A 1 93 ? 12.890 5.177 -1.875 1.00 91.69 93 HIS A C 1
ATOM 716 O O . HIS A 1 93 ? 12.918 5.302 -0.650 1.00 91.69 93 HIS A O 1
ATOM 722 N N . LEU A 1 94 ? 14.003 5.184 -2.599 1.00 87.62 94 LEU A N 1
ATOM 723 C CA . LEU A 1 94 ? 15.322 5.354 -2.001 1.00 87.62 94 LEU A CA 1
ATOM 724 C C . LEU A 1 94 ? 15.460 6.785 -1.463 1.00 87.62 94 LEU A C 1
ATOM 726 O O . LEU A 1 94 ? 15.413 7.745 -2.222 1.00 87.62 94 LEU A O 1
ATOM 730 N N . SER A 1 95 ? 15.646 6.927 -0.149 1.00 79.94 95 SER A N 1
ATOM 731 C CA . SER A 1 95 ? 15.597 8.213 0.570 1.00 79.94 95 SER A CA 1
ATOM 732 C C . SER A 1 95 ? 16.648 9.244 0.145 1.00 79.94 95 SER A C 1
ATOM 734 O O . SER A 1 95 ? 16.493 10.429 0.423 1.00 79.94 95 SER A O 1
ATOM 736 N N . TYR A 1 96 ? 17.719 8.816 -0.526 1.00 79.19 96 TYR A N 1
ATOM 737 C CA . TYR A 1 96 ? 18.725 9.722 -1.084 1.00 79.19 96 TYR A CA 1
ATOM 738 C C . TYR A 1 96 ? 18.268 10.403 -2.384 1.00 79.19 96 TYR A C 1
ATOM 740 O O . TYR A 1 96 ? 18.936 11.315 -2.872 1.00 79.19 96 TYR A O 1
ATOM 748 N N . LEU A 1 97 ? 17.140 9.977 -2.953 1.00 74.75 97 LEU A N 1
ATOM 749 C CA . LEU A 1 97 ? 16.481 10.651 -4.062 1.00 74.75 97 LEU A CA 1
ATOM 750 C C . LEU A 1 97 ? 15.535 11.684 -3.457 1.00 74.75 97 LEU A C 1
ATOM 752 O O . LEU A 1 97 ? 14.426 11.369 -3.047 1.00 74.75 97 LEU A O 1
ATOM 756 N N . PHE A 1 98 ? 16.013 12.924 -3.362 1.00 60.88 98 PHE A N 1
ATOM 757 C CA . PHE A 1 98 ? 15.343 14.034 -2.672 1.00 60.88 98 PHE A CA 1
ATOM 758 C C . PHE A 1 98 ? 13.924 14.358 -3.174 1.00 60.88 98 PHE A C 1
ATOM 760 O O . PHE A 1 98 ? 13.198 15.090 -2.507 1.00 60.88 98 PHE A O 1
ATOM 767 N N . SER A 1 99 ? 13.536 13.851 -4.342 1.00 67.00 99 SER A N 1
ATOM 768 C CA . SER A 1 99 ? 12.175 13.889 -4.866 1.00 67.00 99 SER A CA 1
ATOM 769 C C . SER A 1 99 ? 12.097 12.926 -6.045 1.00 67.00 99 SER A C 1
ATOM 771 O O . SER A 1 99 ? 12.867 13.068 -6.998 1.00 67.00 99 SER A O 1
ATOM 773 N N . THR A 1 100 ? 11.198 11.948 -5.998 1.00 69.69 100 THR A N 1
ATOM 774 C CA . THR A 1 100 ? 10.831 11.206 -7.206 1.00 69.69 100 THR A CA 1
ATOM 775 C C . THR A 1 100 ? 9.784 12.028 -7.966 1.00 69.69 100 THR A C 1
ATOM 777 O O . THR A 1 100 ? 8.835 12.516 -7.345 1.00 69.69 100 THR A O 1
ATOM 780 N N . PRO A 1 101 ? 9.912 12.203 -9.296 1.00 78.75 101 PRO A N 1
ATOM 781 C CA . PRO A 1 101 ? 8.868 12.803 -10.134 1.00 78.75 101 PRO A CA 1
ATOM 782 C C . PRO A 1 101 ? 7.465 12.257 -9.833 1.00 78.75 101 PRO A C 1
ATOM 784 O O . PRO A 1 101 ? 6.497 13.015 -9.784 1.00 78.75 101 PRO A O 1
ATOM 787 N N . LEU A 1 102 ? 7.382 10.968 -9.496 1.00 80.19 102 LEU A N 1
ATOM 788 C CA . LEU A 1 102 ? 6.161 10.286 -9.081 1.00 80.19 102 LEU A CA 1
ATOM 789 C C . LEU A 1 102 ? 5.426 10.959 -7.916 1.00 80.19 102 LEU A C 1
ATOM 791 O O . LEU A 1 102 ? 4.203 11.031 -7.934 1.00 80.19 102 LEU A O 1
ATOM 795 N N . ALA A 1 103 ? 6.132 11.509 -6.924 1.00 79.50 103 ALA A N 1
ATOM 796 C CA . ALA A 1 103 ? 5.482 12.228 -5.828 1.00 79.50 103 ALA A CA 1
ATOM 797 C C . ALA A 1 103 ? 4.680 13.444 -6.330 1.00 79.50 103 ALA A C 1
ATOM 799 O O . ALA A 1 103 ? 3.642 13.775 -5.760 1.00 79.50 103 ALA A O 1
ATOM 800 N N . SER A 1 104 ? 5.129 14.079 -7.419 1.00 79.50 104 SER A N 1
ATOM 801 C CA . SER A 1 104 ? 4.397 15.178 -8.062 1.00 79.50 104 SER A CA 1
ATOM 802 C C . SER A 1 104 ? 3.199 14.663 -8.860 1.00 79.50 104 SER A C 1
ATOM 804 O O . SER A 1 104 ? 2.137 15.279 -8.814 1.00 79.50 104 SER A O 1
ATOM 806 N N . THR A 1 105 ? 3.323 13.507 -9.517 1.00 81.88 105 THR A N 1
ATOM 807 C CA . THR A 1 105 ? 2.208 12.826 -10.202 1.00 81.88 105 THR A CA 1
ATOM 808 C C . THR A 1 105 ? 1.109 12.404 -9.233 1.00 81.88 105 THR A C 1
ATOM 810 O O . THR A 1 105 ? -0.056 12.376 -9.607 1.00 81.88 105 THR A O 1
ATOM 813 N N . LEU A 1 106 ? 1.455 12.129 -7.971 1.00 84.56 106 LEU A N 1
ATOM 814 C CA . LEU A 1 106 ? 0.481 11.783 -6.938 1.00 84.56 106 LEU A CA 1
ATOM 815 C C . LEU A 1 106 ? -0.239 13.001 -6.329 1.00 84.56 106 LEU A C 1
ATOM 817 O O . LEU A 1 106 ? -1.241 12.831 -5.638 1.00 84.56 106 LEU A O 1
ATOM 821 N N . SER A 1 107 ? 0.231 14.227 -6.586 1.00 83.25 107 SER A N 1
ATOM 822 C CA . SER A 1 107 ? -0.351 15.450 -6.011 1.00 83.25 107 SER A CA 1
ATOM 823 C C . SER A 1 107 ? -1.831 15.721 -6.345 1.00 83.25 107 SER A C 1
ATOM 825 O O . SER A 1 107 ? -2.501 16.332 -5.513 1.00 83.25 107 SER A O 1
ATOM 827 N N . PRO A 1 108 ? -2.410 15.279 -7.480 1.00 83.25 108 PRO A N 1
ATOM 828 C CA . PRO A 1 108 ? -3.847 15.418 -7.715 1.00 83.25 108 PRO A CA 1
ATOM 829 C C . PRO A 1 108 ? -4.699 14.602 -6.732 1.00 83.25 108 PRO A C 1
ATOM 831 O O . PRO A 1 108 ? -5.844 14.959 -6.475 1.00 83.25 108 PRO A O 1
ATOM 834 N N . TYR A 1 109 ? -4.136 13.557 -6.118 1.00 80.81 109 TYR A N 1
ATOM 835 C CA . TYR A 1 109 ? -4.842 12.636 -5.220 1.00 80.81 109 TYR A CA 1
ATOM 836 C C . TYR A 1 109 ? -4.740 13.035 -3.735 1.00 80.81 109 TYR A C 1
ATOM 838 O O . TYR A 1 109 ? -4.917 12.194 -2.852 1.00 80.81 109 TYR A O 1
ATOM 846 N N . ASN A 1 110 ? -4.482 14.319 -3.447 1.00 67.12 110 ASN A N 1
ATOM 847 C CA . ASN A 1 110 ? -4.257 14.887 -2.104 1.00 67.12 110 ASN A CA 1
ATOM 848 C C . ASN A 1 110 ? -5.367 14.618 -1.070 1.00 67.12 110 ASN A C 1
ATOM 850 O O . ASN A 1 110 ? -5.164 14.861 0.120 1.00 67.12 110 ASN A O 1
ATOM 854 N N . HIS A 1 111 ? -6.538 14.145 -1.497 1.00 72.00 111 HIS A N 1
ATOM 855 C CA . HIS A 1 111 ? -7.617 13.749 -0.593 1.00 72.00 111 HIS A CA 1
ATOM 856 C C . HIS A 1 111 ? -7.277 12.496 0.221 1.00 72.00 111 HIS A C 1
ATOM 858 O O . HIS A 1 111 ? -7.815 12.318 1.314 1.00 72.00 111 HIS A O 1
ATOM 864 N N . ASN A 1 112 ? -6.352 11.661 -0.264 1.00 77.44 112 ASN A N 1
ATOM 865 C CA . ASN A 1 112 ? -5.912 10.468 0.446 1.00 77.44 112 ASN A CA 1
ATOM 866 C C . ASN A 1 112 ? -4.543 10.684 1.094 1.00 77.44 112 ASN A C 1
ATOM 868 O O . ASN A 1 112 ? -3.676 11.347 0.519 1.00 77.44 112 ASN A O 1
ATOM 872 N N . PRO A 1 113 ? -4.309 10.104 2.282 1.00 83.44 113 PRO A N 1
ATOM 873 C CA . PRO A 1 113 ? -3.014 10.189 2.928 1.00 83.44 113 PRO A CA 1
ATOM 874 C C . PRO A 1 113 ? -1.982 9.419 2.096 1.00 83.44 113 PRO A C 1
ATOM 876 O O . PRO A 1 113 ? -1.930 8.190 2.113 1.00 83.44 113 PRO A O 1
ATOM 879 N N . ILE A 1 114 ? -1.146 10.154 1.363 1.00 89.69 114 ILE A N 1
ATOM 880 C CA . ILE A 1 114 ? 0.059 9.605 0.745 1.00 89.69 114 ILE A CA 1
ATOM 881 C C . ILE A 1 114 ? 1.114 9.512 1.840 1.00 89.69 114 ILE A C 1
ATOM 883 O O . ILE A 1 114 ? 1.521 10.512 2.434 1.00 89.69 114 ILE A O 1
ATOM 887 N N . THR A 1 115 ? 1.568 8.297 2.111 1.00 90.81 115 THR A N 1
ATOM 888 C CA . THR A 1 115 ? 2.631 8.038 3.081 1.00 90.81 115 THR A CA 1
ATOM 889 C C . THR A 1 115 ? 3.908 7.683 2.340 1.00 90.81 115 THR A C 1
ATOM 891 O O . THR A 1 115 ? 3.898 6.849 1.440 1.00 90.81 115 THR A O 1
ATOM 894 N N . GLN A 1 116 ? 5.013 8.336 2.693 1.00 91.06 116 GLN A N 1
ATOM 895 C CA . GLN A 1 116 ? 6.294 8.153 2.015 1.00 91.06 116 GLN A CA 1
ATOM 896 C C . GLN A 1 116 ? 7.310 7.537 2.965 1.00 91.06 116 GLN A C 1
ATOM 898 O O . GLN A 1 116 ? 7.577 8.107 4.023 1.00 91.06 116 GLN A O 1
ATOM 903 N N . ASN A 1 117 ? 7.880 6.392 2.583 1.00 89.31 117 ASN A N 1
ATOM 904 C CA . ASN A 1 117 ? 8.922 5.688 3.342 1.00 89.31 117 ASN A CA 1
ATOM 905 C C . ASN A 1 117 ? 8.597 5.494 4.833 1.00 89.31 117 ASN A C 1
ATOM 907 O O . ASN A 1 117 ? 9.501 5.402 5.666 1.00 89.31 117 ASN A O 1
ATOM 911 N N . LEU A 1 118 ? 7.311 5.451 5.189 1.00 88.81 118 LEU A N 1
ATOM 912 C CA . LEU A 1 118 ? 6.910 5.191 6.560 1.00 88.81 118 LEU A CA 1
ATOM 913 C C . LEU A 1 118 ? 7.083 3.706 6.846 1.00 88.81 118 LEU A C 1
ATOM 915 O O . LEU A 1 118 ? 6.693 2.851 6.051 1.00 88.81 118 LEU A O 1
ATOM 919 N N . ALA A 1 119 ? 7.662 3.409 8.008 1.00 87.19 119 ALA A N 1
ATOM 920 C CA . ALA A 1 119 ? 7.687 2.051 8.514 1.00 87.19 119 ALA A CA 1
ATOM 921 C C . ALA A 1 119 ? 6.253 1.521 8.625 1.00 87.19 119 ALA A C 1
ATOM 923 O O . ALA A 1 119 ? 5.330 2.260 8.984 1.00 87.19 119 ALA A O 1
ATOM 924 N N . PHE A 1 120 ? 6.077 0.230 8.346 1.00 87.81 120 PHE A N 1
ATOM 925 C CA . PHE A 1 120 ? 4.779 -0.406 8.497 1.00 87.81 120 PHE A CA 1
ATOM 926 C C . PHE A 1 120 ? 4.234 -0.209 9.917 1.00 87.81 120 PHE A C 1
ATOM 928 O O . PHE A 1 120 ? 4.993 -0.314 10.890 1.00 87.81 120 PHE A O 1
ATOM 935 N N . PRO A 1 121 ? 2.927 0.071 10.060 1.00 85.19 121 PRO A N 1
ATOM 936 C CA . PRO A 1 121 ? 2.337 0.332 11.358 1.00 85.19 121 PRO A CA 1
ATOM 937 C C . PRO A 1 121 ? 2.533 -0.882 12.263 1.00 85.19 121 PRO A C 1
ATOM 939 O O . PRO A 1 121 ? 2.116 -2.001 11.956 1.00 85.19 121 PRO A O 1
ATOM 942 N N . HIS A 1 122 ? 3.164 -0.669 13.416 1.00 83.62 122 HIS A N 1
ATOM 943 C CA . HIS A 1 122 ? 3.361 -1.758 14.355 1.00 83.62 122 HIS A CA 1
ATOM 944 C C . HIS A 1 122 ? 2.016 -2.133 14.975 1.00 83.62 122 HIS A C 1
ATOM 946 O O . HIS A 1 122 ? 1.538 -1.429 15.855 1.00 83.62 122 HIS A O 1
ATOM 952 N N . LEU A 1 123 ? 1.433 -3.275 14.602 1.00 84.38 123 LEU A N 1
ATOM 953 C CA . LEU A 1 123 ? 0.088 -3.690 15.044 1.00 84.38 123 LEU A CA 1
ATOM 954 C C . LEU A 1 123 ? -0.091 -3.883 16.566 1.00 84.38 123 LEU A C 1
ATOM 956 O O . LEU A 1 123 ? -1.174 -4.244 17.018 1.00 84.38 123 LEU A O 1
ATOM 960 N N . LEU A 1 124 ? 0.940 -3.649 17.386 1.00 76.50 124 LEU A N 1
ATOM 961 C CA . LEU A 1 124 ? 0.832 -3.714 18.843 1.00 76.50 124 LEU A CA 1
ATOM 962 C C . LEU A 1 124 ? -0.054 -2.617 19.439 1.00 76.50 124 LEU A C 1
ATOM 964 O O . LEU A 1 124 ? -0.573 -2.830 20.531 1.00 76.50 124 LEU A O 1
ATOM 968 N N . HIS A 1 125 ? -0.262 -1.500 18.733 1.00 79.25 125 HIS A N 1
ATOM 969 C CA . HIS A 1 125 ? -1.191 -0.448 19.166 1.00 79.25 125 HIS A CA 1
ATOM 970 C C . HIS A 1 125 ? -2.668 -0.837 18.988 1.00 79.25 125 HIS A C 1
ATOM 972 O O . HIS A 1 125 ? -3.545 -0.186 19.548 1.00 79.25 125 HIS A O 1
ATOM 978 N N . VAL A 1 126 ? -2.943 -1.903 18.230 1.00 84.12 126 VAL A N 1
ATOM 979 C CA . VAL A 1 126 ? -4.285 -2.440 18.007 1.00 84.12 126 VAL A CA 1
ATOM 980 C C . VAL A 1 126 ? -4.538 -3.602 18.971 1.00 84.12 126 VAL A C 1
ATOM 982 O O . VAL A 1 126 ? -3.640 -4.418 19.237 1.00 84.12 126 VAL A O 1
ATOM 985 N N . ASP A 1 127 ? -5.772 -3.697 19.478 1.00 87.56 127 ASP A N 1
ATOM 986 C CA . ASP A 1 127 ? -6.207 -4.825 20.302 1.00 87.56 127 ASP A CA 1
ATOM 987 C C . ASP A 1 127 ? -5.957 -6.158 19.585 1.00 87.56 127 ASP A C 1
ATOM 989 O O . ASP A 1 127 ? -6.128 -6.277 18.370 1.00 87.56 127 ASP A O 1
ATOM 993 N N . ARG A 1 128 ? -5.557 -7.186 20.341 1.00 90.12 128 ARG A N 1
ATOM 994 C CA . ARG A 1 128 ? -5.160 -8.486 19.787 1.00 90.12 128 ARG A CA 1
ATOM 995 C C . ARG A 1 128 ? -6.243 -9.100 18.895 1.00 90.12 128 ARG A C 1
ATOM 997 O O . ARG A 1 128 ? -5.887 -9.712 17.889 1.00 90.12 128 ARG A O 1
ATOM 1004 N N . HIS A 1 129 ? -7.522 -8.939 19.235 1.00 88.69 129 HIS A N 1
ATOM 1005 C CA . HIS A 1 129 ? -8.635 -9.462 18.439 1.00 88.69 129 HIS A CA 1
ATOM 1006 C C . HIS A 1 129 ? -8.856 -8.654 17.154 1.00 88.69 129 HIS A C 1
ATOM 1008 O O . HIS A 1 129 ? -9.245 -9.216 16.131 1.00 88.69 129 HIS A O 1
ATOM 1014 N N . SER A 1 130 ? -8.538 -7.360 17.177 1.00 92.31 130 SER A N 1
ATOM 1015 C CA . SER A 1 130 ? -8.697 -6.432 16.053 1.00 92.31 130 SER A CA 1
ATOM 1016 C C . SER A 1 130 ? -7.526 -6.436 15.067 1.00 92.31 130 SER A C 1
ATOM 1018 O O . SER A 1 130 ? -7.701 -6.029 13.921 1.00 92.31 130 SER A O 1
ATOM 1020 N N . ARG A 1 131 ? -6.337 -6.916 15.464 1.00 93.81 131 ARG A N 1
ATOM 1021 C CA . ARG A 1 131 ? -5.117 -6.879 14.626 1.00 93.81 131 ARG A CA 1
ATOM 1022 C C . ARG A 1 131 ? -5.302 -7.495 13.250 1.00 93.81 131 ARG A C 1
ATOM 1024 O O . ARG A 1 131 ? -4.870 -6.910 12.268 1.00 93.81 131 ARG A O 1
ATOM 1031 N N . ASN A 1 132 ? -5.955 -8.653 13.176 1.00 93.06 132 ASN A N 1
ATOM 1032 C CA . ASN A 1 132 ? -6.193 -9.324 11.900 1.00 93.06 132 ASN A CA 1
ATOM 1033 C C . ASN A 1 132 ? -7.158 -8.523 11.011 1.00 93.06 132 ASN A C 1
ATOM 1035 O O . ASN A 1 132 ? -6.967 -8.464 9.802 1.00 93.06 132 ASN A O 1
ATOM 1039 N N . LYS A 1 133 ? -8.175 -7.882 11.604 1.00 93.44 133 LYS A N 1
ATOM 1040 C CA . LYS A 1 133 ? -9.099 -7.011 10.866 1.00 93.44 133 LYS A CA 1
ATOM 1041 C C . LYS A 1 133 ? -8.346 -5.817 10.278 1.00 93.44 133 LYS A C 1
ATOM 1043 O O . LYS A 1 133 ? -8.422 -5.600 9.073 1.00 93.44 133 LYS A O 1
ATOM 1048 N N . TYR A 1 134 ? -7.543 -5.146 11.102 1.00 94.50 134 TYR A N 1
ATOM 1049 C CA . TYR A 1 134 ? -6.720 -4.025 10.658 1.00 94.50 134 TYR A CA 1
ATOM 1050 C C . TYR A 1 134 ? -5.720 -4.447 9.576 1.00 94.50 134 TYR A C 1
ATOM 1052 O O . TYR A 1 134 ? -5.674 -3.835 8.515 1.00 94.50 134 TYR A O 1
ATOM 1060 N N . ALA A 1 135 ? -4.970 -5.533 9.791 1.00 94.62 135 ALA A N 1
ATOM 1061 C CA . ALA A 1 135 ? -4.002 -6.044 8.821 1.00 94.62 135 ALA A CA 1
ATOM 1062 C C . ALA A 1 135 ? -4.660 -6.360 7.472 1.00 94.62 135 ALA A C 1
ATOM 1064 O O . ALA A 1 135 ? -4.138 -5.972 6.434 1.00 94.62 135 ALA A O 1
ATOM 1065 N N . LYS A 1 136 ? -5.834 -7.000 7.476 1.00 94.19 136 LYS A N 1
ATOM 1066 C CA . LYS A 1 136 ? -6.588 -7.275 6.248 1.00 94.19 136 LYS A CA 1
ATOM 1067 C C . LYS A 1 136 ? -7.007 -6.006 5.520 1.00 94.19 136 LYS A C 1
ATOM 1069 O O . LYS A 1 136 ? -6.854 -5.952 4.311 1.00 94.19 136 LYS A O 1
ATOM 1074 N N . SER A 1 137 ? -7.486 -4.992 6.236 1.00 93.62 137 SER A N 1
ATOM 1075 C CA . SER A 1 137 ? -7.830 -3.708 5.611 1.00 93.62 137 SER A CA 1
ATOM 1076 C C . SER A 1 137 ? -6.612 -2.911 5.138 1.00 93.62 137 SER A C 1
ATOM 1078 O O . SER A 1 137 ? -6.676 -2.210 4.143 1.00 93.62 137 SER A O 1
ATOM 1080 N N . PHE A 1 138 ? -5.478 -3.026 5.825 1.00 94.31 138 PHE A N 1
ATOM 1081 C CA . PHE A 1 138 ? -4.276 -2.284 5.461 1.00 94.31 138 PHE A CA 1
ATOM 1082 C C . PHE A 1 138 ? -3.565 -2.927 4.263 1.00 94.31 138 PHE A C 1
ATOM 1084 O O . PHE A 1 138 ? -3.205 -2.243 3.316 1.00 94.31 138 PHE A O 1
ATOM 1091 N N . TYR A 1 139 ? -3.385 -4.250 4.287 1.00 93.88 139 TYR A N 1
ATOM 1092 C CA . TYR A 1 139 ? -2.601 -4.983 3.289 1.00 93.88 139 TYR A CA 1
ATOM 1093 C C . TYR A 1 139 ? -3.439 -5.633 2.183 1.00 93.88 139 TYR A C 1
ATOM 1095 O O . TYR A 1 139 ? -2.903 -5.934 1.128 1.00 93.88 139 TYR A O 1
ATOM 1103 N N . GLY A 1 140 ? -4.721 -5.910 2.420 1.00 90.62 140 GLY A N 1
ATOM 1104 C CA . GLY A 1 140 ? -5.563 -6.690 1.503 1.00 90.62 140 GLY A CA 1
ATOM 1105 C C . GLY A 1 140 ? -6.748 -5.928 0.916 1.00 90.62 140 GLY A C 1
ATOM 1106 O O . GLY A 1 140 ? -7.518 -6.524 0.159 1.00 90.62 140 GLY A O 1
ATOM 1107 N N . ASP A 1 141 ? -6.927 -4.653 1.275 1.00 89.75 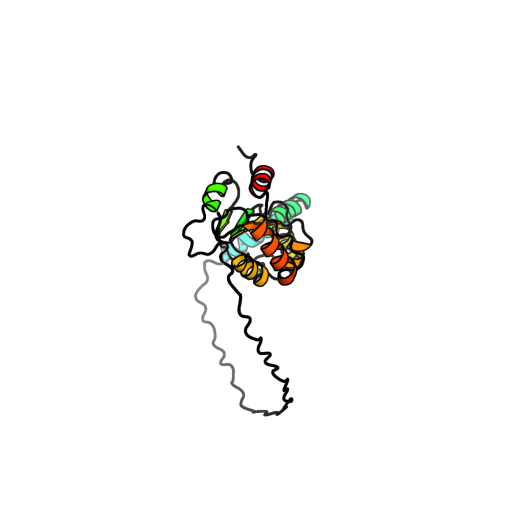141 ASP A N 1
ATOM 1108 C CA . ASP A 1 141 ? -7.964 -3.806 0.687 1.00 89.75 141 ASP A CA 1
ATOM 1109 C C . ASP A 1 141 ? -7.544 -3.343 -0.714 1.00 89.75 141 ASP A C 1
ATOM 1111 O O . ASP A 1 141 ? -6.391 -2.989 -0.953 1.00 89.75 141 ASP A O 1
ATOM 1115 N N . GLN A 1 142 ? -8.507 -3.310 -1.633 1.00 85.69 142 GLN A N 1
ATOM 1116 C CA . GLN A 1 142 ? -8.314 -2.860 -3.015 1.00 85.69 142 GLN A CA 1
ATOM 1117 C C . GLN A 1 142 ? -7.911 -1.386 -3.093 1.00 85.69 142 GLN A C 1
ATOM 1119 O O . GLN A 1 142 ? -7.304 -0.963 -4.077 1.00 85.69 142 GLN A O 1
ATOM 1124 N N . LYS A 1 143 ? -8.251 -0.622 -2.050 1.00 88.31 143 LYS A N 1
ATOM 1125 C CA . LYS A 1 143 ? -8.003 0.817 -1.942 1.00 88.31 143 LYS A CA 1
ATOM 1126 C C . LYS A 1 143 ? -6.702 1.168 -1.215 1.00 88.31 143 LYS A C 1
ATOM 1128 O O . LYS A 1 143 ? -6.428 2.348 -1.001 1.00 88.31 143 LYS A O 1
ATOM 1133 N N . SER A 1 144 ? -5.913 0.169 -0.828 1.00 90.75 144 SER A N 1
ATOM 1134 C CA . SER A 1 144 ? -4.571 0.358 -0.280 1.00 90.75 144 SER A CA 1
ATOM 1135 C C . SER A 1 144 ? -3.556 0.005 -1.359 1.00 90.75 144 SER A C 1
ATOM 1137 O O . SER A 1 144 ? -3.422 -1.155 -1.750 1.00 90.75 144 SER A O 1
ATOM 1139 N N . ILE A 1 145 ? -2.866 1.022 -1.873 1.00 94.06 145 ILE A N 1
ATOM 1140 C CA . ILE A 1 145 ? -1.927 0.866 -2.987 1.00 94.06 145 ILE A CA 1
ATOM 1141 C C . ILE A 1 145 ? -0.504 1.022 -2.473 1.00 94.06 145 ILE A C 1
ATOM 1143 O O . ILE A 1 145 ? -0.154 2.046 -1.890 1.00 94.06 145 ILE A O 1
ATOM 1147 N N . PHE A 1 146 ? 0.333 0.022 -2.731 1.00 95.62 146 PHE A N 1
ATOM 1148 C CA . PHE A 1 146 ? 1.754 0.054 -2.405 1.00 95.62 146 PHE A CA 1
ATOM 1149 C C . PHE A 1 146 ? 2.531 0.330 -3.684 1.00 95.62 146 PHE A C 1
ATOM 1151 O O . PHE A 1 146 ? 2.478 -0.465 -4.613 1.00 95.62 146 PHE A O 1
ATOM 1158 N N . ILE A 1 147 ? 3.245 1.447 -3.747 1.00 95.56 147 ILE A N 1
ATOM 1159 C CA . ILE A 1 147 ? 4.098 1.801 -4.878 1.00 95.56 147 ILE A CA 1
ATOM 1160 C C . ILE A 1 147 ? 5.542 1.719 -4.415 1.00 95.56 147 ILE A C 1
ATOM 1162 O O . ILE A 1 147 ? 5.940 2.406 -3.475 1.00 95.56 147 ILE A O 1
ATOM 1166 N N . VAL A 1 148 ? 6.334 0.879 -5.065 1.00 95.44 148 VAL A N 1
ATOM 1167 C CA . VAL A 1 148 ? 7.731 0.650 -4.719 1.00 95.44 148 VAL A CA 1
ATOM 1168 C C . VAL A 1 148 ? 8.607 1.054 -5.896 1.00 95.44 148 VAL A C 1
ATOM 1170 O O . VAL A 1 148 ? 8.458 0.532 -6.993 1.00 95.44 148 VAL A O 1
ATOM 1173 N N . CYS A 1 149 ? 9.523 1.989 -5.680 1.00 93.44 149 CYS A N 1
ATOM 1174 C CA . CYS A 1 149 ? 10.483 2.449 -6.678 1.00 93.44 149 CYS A CA 1
ATOM 1175 C C . CYS A 1 149 ? 11.796 1.678 -6.504 1.00 93.44 149 CYS A C 1
ATOM 1177 O O . CYS A 1 149 ? 12.511 1.921 -5.528 1.00 93.44 149 CYS A O 1
ATOM 1179 N N . SER A 1 150 ? 12.133 0.809 -7.465 1.00 92.19 150 SER A N 1
ATOM 1180 C CA . SER A 1 150 ? 13.265 -0.143 -7.483 1.00 92.19 150 SER A CA 1
ATOM 1181 C C . SER A 1 150 ? 12.978 -1.541 -6.927 1.00 92.19 150 SER A C 1
ATOM 1183 O O . SER A 1 150 ? 12.378 -1.720 -5.867 1.00 92.19 150 SER A O 1
ATOM 1185 N N . THR A 1 151 ? 13.537 -2.549 -7.600 1.00 91.75 151 THR A N 1
ATOM 1186 C CA . THR A 1 151 ? 13.559 -3.952 -7.158 1.00 91.75 151 THR A CA 1
ATOM 1187 C C . THR A 1 151 ? 14.287 -4.143 -5.827 1.00 91.75 151 THR A C 1
ATOM 1189 O O . THR A 1 151 ? 13.884 -4.985 -5.031 1.00 91.75 151 THR A O 1
ATOM 1192 N N . ILE A 1 152 ? 15.309 -3.328 -5.540 1.00 90.94 152 ILE A N 1
ATOM 1193 C CA . ILE A 1 152 ? 16.037 -3.364 -4.260 1.00 90.94 152 ILE A CA 1
ATOM 1194 C C . ILE A 1 152 ? 15.117 -2.925 -3.114 1.00 90.94 152 ILE A C 1
ATOM 1196 O O . ILE A 1 152 ? 15.120 -3.513 -2.032 1.00 90.94 152 ILE A O 1
ATOM 1200 N N . MET A 1 153 ? 14.300 -1.893 -3.349 1.00 91.81 153 MET A N 1
ATOM 1201 C CA . MET A 1 153 ? 13.309 -1.460 -2.367 1.00 91.81 153 MET A CA 1
ATOM 1202 C C . MET A 1 153 ? 12.212 -2.501 -2.204 1.00 91.81 153 MET A C 1
ATOM 1204 O O . MET A 1 153 ? 11.786 -2.730 -1.079 1.00 91.81 153 MET A O 1
ATOM 1208 N N . LEU A 1 154 ? 11.798 -3.170 -3.282 1.00 93.12 154 LEU A N 1
ATOM 1209 C CA . LEU A 1 154 ? 10.821 -4.254 -3.202 1.00 93.12 154 LEU A CA 1
ATOM 1210 C C . LEU A 1 154 ? 11.315 -5.388 -2.301 1.00 93.12 154 LEU A C 1
ATOM 1212 O O . LEU A 1 154 ? 10.568 -5.825 -1.427 1.00 93.12 154 LEU A O 1
ATOM 1216 N N . GLU A 1 155 ? 12.579 -5.794 -2.443 1.00 91.06 155 GLU A N 1
ATOM 1217 C CA . GLU A 1 155 ? 13.198 -6.790 -1.563 1.00 91.06 155 GLU A CA 1
ATOM 1218 C C . GLU A 1 155 ? 13.148 -6.371 -0.099 1.00 91.06 155 GLU A C 1
ATOM 1220 O O . GLU A 1 155 ? 12.718 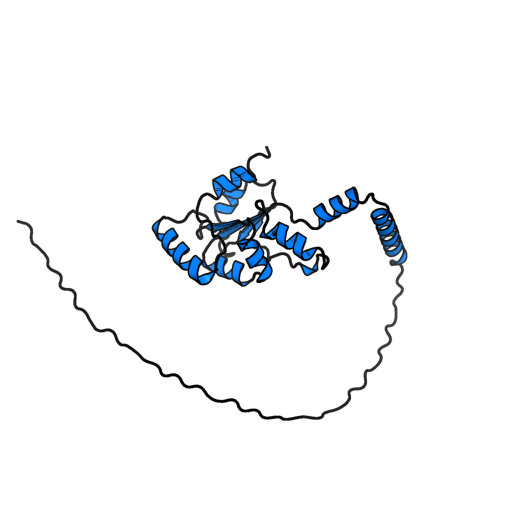-7.135 0.764 1.00 91.06 155 GLU A O 1
ATOM 1225 N N . SER A 1 156 ? 13.550 -5.132 0.175 1.00 91.62 156 SER A N 1
ATOM 1226 C CA . SER A 1 156 ? 13.560 -4.574 1.524 1.00 91.62 156 SER A CA 1
ATOM 1227 C C . SER A 1 156 ? 12.149 -4.496 2.116 1.00 91.62 156 SER A C 1
ATOM 1229 O O . SER A 1 156 ? 11.913 -4.919 3.248 1.00 91.62 156 SER A O 1
ATOM 1231 N N . VAL A 1 157 ? 11.181 -4.004 1.342 1.00 93.06 157 VAL A N 1
ATOM 1232 C CA . VAL A 1 157 ? 9.788 -3.846 1.768 1.00 93.06 157 VAL A CA 1
ATOM 1233 C C . VAL A 1 157 ? 9.171 -5.210 2.067 1.00 93.06 157 VAL A C 1
ATOM 1235 O O . VAL A 1 157 ? 8.726 -5.433 3.188 1.00 93.06 157 VAL A O 1
ATOM 1238 N N . ILE A 1 158 ? 9.205 -6.155 1.126 1.00 92.62 158 ILE A N 1
ATOM 1239 C CA . ILE A 1 158 ? 8.612 -7.486 1.326 1.00 92.62 158 ILE A CA 1
ATOM 1240 C C . ILE A 1 158 ? 9.373 -8.278 2.397 1.00 92.62 158 ILE A C 1
ATOM 1242 O O . ILE A 1 158 ? 8.754 -8.937 3.231 1.00 92.62 158 ILE A O 1
ATOM 1246 N N . GLY A 1 159 ? 10.703 -8.185 2.426 1.00 91.12 159 GLY A N 1
ATOM 1247 C CA . GLY A 1 159 ? 11.549 -8.887 3.393 1.00 91.12 159 GLY A CA 1
ATOM 1248 C C . GLY A 1 159 ? 11.394 -8.399 4.836 1.00 91.12 159 GLY A C 1
ATOM 1249 O O . GLY A 1 159 ? 11.658 -9.160 5.767 1.00 91.12 159 GLY A O 1
ATOM 1250 N N . THR A 1 160 ? 10.947 -7.156 5.041 1.00 91.38 160 THR A N 1
ATOM 1251 C CA . THR A 1 160 ? 10.682 -6.594 6.378 1.00 91.38 160 THR A CA 1
ATOM 1252 C C . THR A 1 160 ? 9.248 -6.810 6.860 1.00 91.38 160 THR A C 1
ATOM 1254 O O . THR A 1 160 ? 8.970 -6.619 8.047 1.00 91.38 160 THR A O 1
ATOM 1257 N N . MET A 1 161 ? 8.332 -7.229 5.984 1.00 91.69 161 MET A N 1
ATOM 1258 C CA . MET A 1 161 ? 6.953 -7.535 6.361 1.00 91.69 161 MET A CA 1
ATOM 1259 C C . MET A 1 161 ? 6.843 -8.858 7.126 1.00 91.69 161 MET A C 1
ATOM 1261 O O . MET A 1 161 ? 7.541 -9.834 6.851 1.00 91.69 161 MET A O 1
ATOM 1265 N N . ASP A 1 162 ? 5.902 -8.917 8.074 1.00 91.81 162 ASP A N 1
ATOM 1266 C CA . ASP A 1 162 ? 5.531 -10.187 8.700 1.00 91.81 162 ASP A CA 1
ATOM 1267 C C . ASP A 1 162 ? 4.952 -11.141 7.644 1.00 91.81 162 ASP A C 1
ATOM 1269 O O . ASP A 1 162 ? 4.168 -10.732 6.782 1.00 91.81 162 ASP A O 1
ATOM 1273 N N . LYS A 1 163 ? 5.298 -12.432 7.732 1.00 92.19 163 LYS A N 1
ATOM 1274 C CA . LYS A 1 163 ? 4.843 -13.455 6.778 1.00 92.19 163 LYS A CA 1
ATOM 1275 C C . LYS A 1 163 ? 3.322 -13.482 6.634 1.00 92.19 163 LYS A C 1
ATOM 1277 O O . LYS A 1 163 ? 2.829 -13.680 5.531 1.00 92.19 163 LYS A O 1
ATOM 1282 N N . GLN A 1 164 ? 2.575 -13.259 7.716 1.00 92.44 164 GLN A N 1
ATOM 1283 C CA . GLN A 1 164 ? 1.113 -13.220 7.663 1.00 92.44 164 GLN A CA 1
ATOM 1284 C C . GLN A 1 164 ? 0.602 -12.036 6.838 1.00 92.44 164 GLN A C 1
ATOM 1286 O O . GLN A 1 164 ? -0.403 -12.169 6.151 1.00 92.44 164 GLN A O 1
ATOM 1291 N N . HIS A 1 165 ? 1.286 -10.891 6.872 1.00 92.81 165 HIS A N 1
ATOM 1292 C CA . HIS A 1 165 ? 0.906 -9.714 6.087 1.00 92.81 165 HIS A CA 1
ATOM 1293 C C . HIS A 1 165 ? 1.241 -9.894 4.609 1.00 92.81 165 HIS A C 1
ATOM 1295 O O . HIS A 1 165 ? 0.451 -9.503 3.756 1.00 92.81 165 HIS A O 1
ATOM 1301 N N . VAL A 1 166 ? 2.370 -10.541 4.306 1.00 92.19 166 VAL A N 1
ATOM 1302 C CA . VAL A 1 166 ? 2.710 -10.932 2.931 1.00 92.19 166 VAL A CA 1
ATOM 1303 C C . VAL A 1 166 ? 1.658 -11.897 2.379 1.00 92.19 166 VAL A C 1
ATOM 1305 O O . VAL A 1 166 ? 1.195 -11.718 1.260 1.00 92.19 166 VAL A O 1
ATOM 1308 N N . GLU A 1 167 ? 1.204 -12.874 3.167 1.00 92.38 167 GLU A N 1
ATOM 1309 C CA . GLU A 1 167 ? 0.104 -13.759 2.758 1.00 92.38 167 GLU A CA 1
ATOM 1310 C C . GLU A 1 167 ? -1.224 -13.013 2.560 1.00 92.38 167 GLU A C 1
ATOM 1312 O O . GLU A 1 167 ? -2.001 -13.377 1.681 1.00 92.38 167 GLU A O 1
ATOM 1317 N N . ILE A 1 168 ? -1.495 -11.956 3.330 1.00 93.50 168 ILE A N 1
ATOM 1318 C CA . ILE A 1 168 ? -2.660 -11.092 3.094 1.00 93.50 168 ILE A CA 1
ATOM 1319 C C . ILE A 1 168 ? -2.509 -10.311 1.785 1.00 93.50 168 ILE A C 1
ATOM 1321 O O . ILE A 1 168 ? -3.495 -10.194 1.072 1.00 93.50 168 ILE A O 1
ATOM 1325 N N . LEU A 1 169 ? -1.316 -9.810 1.449 1.00 91.56 169 LEU A N 1
ATOM 1326 C CA . LEU A 1 169 ? -1.072 -9.160 0.154 1.00 91.56 169 LEU A CA 1
ATOM 1327 C C . LEU A 1 169 ? -1.296 -10.126 -1.014 1.00 91.56 169 LEU A C 1
ATOM 1329 O O . LEU A 1 169 ? -1.911 -9.739 -1.995 1.00 91.56 169 LEU A O 1
ATOM 1333 N N . LYS A 1 170 ? -0.832 -11.377 -0.892 1.00 89.94 170 LYS A N 1
ATOM 1334 C CA . LYS A 1 170 ? -0.982 -12.413 -1.931 1.00 89.94 170 LYS A CA 1
ATOM 1335 C C . LYS A 1 170 ? -2.425 -12.862 -2.139 1.00 89.94 170 LYS A C 1
ATOM 1337 O O . LYS A 1 170 ? -2.888 -12.978 -3.262 1.00 89.94 170 LYS A O 1
ATOM 1342 N N . ASN A 1 171 ? -3.100 -13.207 -1.041 1.00 88.81 171 ASN A N 1
ATOM 1343 C CA . ASN A 1 171 ? -4.441 -13.799 -1.083 1.00 88.81 171 ASN A CA 1
ATOM 1344 C C . ASN A 1 171 ? -5.545 -12.735 -1.084 1.00 88.81 171 ASN A C 1
ATOM 1346 O O . ASN A 1 171 ? -6.701 -13.026 -1.394 1.00 88.81 171 ASN A O 1
ATOM 1350 N N . GLY A 1 172 ? -5.215 -11.532 -0.625 1.00 74.25 172 GLY A N 1
ATOM 1351 C CA . GLY A 1 172 ? -6.068 -10.362 -0.703 1.00 74.25 172 GLY A CA 1
ATOM 1352 C C . GLY A 1 172 ? -5.940 -9.693 -2.062 1.00 74.25 172 GLY A C 1
ATOM 1353 O O . GLY A 1 172 ? -5.118 -10.059 -2.889 1.00 74.25 172 GLY A O 1
ATOM 1354 N N . ASN A 1 173 ? -6.748 -8.665 -2.282 1.00 81.56 173 ASN A N 1
ATOM 1355 C CA . ASN A 1 173 ? -6.682 -7.877 -3.509 1.00 81.56 173 ASN A CA 1
ATOM 1356 C C . ASN A 1 173 ? -5.706 -6.696 -3.359 1.00 81.56 173 ASN A C 1
ATOM 1358 O O . ASN A 1 173 ? -5.946 -5.624 -3.920 1.00 81.56 173 ASN A O 1
ATOM 1362 N N . GLY A 1 174 ? -4.670 -6.859 -2.530 1.00 85.06 174 GLY A N 1
ATOM 1363 C CA . GLY A 1 174 ? -3.667 -5.827 -2.303 1.00 85.06 174 GLY A CA 1
ATOM 1364 C C . GLY A 1 174 ? -2.807 -5.666 -3.550 1.00 85.06 174 GLY A C 1
ATOM 1365 O O . GLY A 1 174 ? -2.376 -6.654 -4.136 1.00 85.06 174 GLY A O 1
ATOM 1366 N N . LYS A 1 175 ? -2.564 -4.423 -3.974 1.00 91.25 175 LYS A N 1
ATOM 1367 C CA . LYS A 1 175 ? -1.812 -4.141 -5.204 1.00 91.25 175 LYS A CA 1
ATOM 1368 C C . LYS A 1 175 ? -0.449 -3.558 -4.870 1.00 91.25 175 LYS A C 1
ATOM 1370 O O . LYS A 1 175 ? -0.362 -2.489 -4.257 1.00 91.25 175 LYS A O 1
ATOM 1375 N N . VAL A 1 176 ? 0.603 -4.247 -5.305 1.00 95.12 176 VAL A N 1
ATOM 1376 C CA . VAL A 1 176 ? 1.978 -3.750 -5.232 1.00 95.12 176 VAL A CA 1
ATOM 1377 C C . VAL A 1 176 ? 2.412 -3.340 -6.629 1.00 95.12 176 VAL A C 1
ATOM 1379 O O . VAL A 1 176 ? 2.642 -4.184 -7.486 1.00 95.12 176 VAL A O 1
ATOM 1382 N N . PHE A 1 177 ? 2.529 -2.042 -6.861 1.00 95.75 177 PHE A N 1
ATOM 1383 C CA . PHE A 1 177 ? 3.076 -1.497 -8.091 1.00 95.75 177 PHE A CA 1
ATOM 1384 C C . PHE A 1 177 ? 4.577 -1.319 -7.949 1.00 95.75 177 PHE A C 1
ATOM 1386 O O . PHE A 1 177 ? 5.047 -0.711 -6.986 1.00 95.75 177 PHE A O 1
ATOM 1393 N N . LEU A 1 178 ? 5.331 -1.817 -8.920 1.00 95.56 178 LEU A N 1
ATOM 1394 C CA . LEU A 1 178 ? 6.765 -1.583 -8.994 1.00 95.56 178 LEU A CA 1
ATOM 1395 C C . LEU A 1 178 ? 7.039 -0.580 -10.111 1.00 95.56 178 LEU A C 1
ATOM 1397 O O . LEU A 1 178 ? 6.629 -0.768 -11.256 1.00 95.56 178 LEU A O 1
ATOM 1401 N N . ARG A 1 179 ? 7.745 0.486 -9.753 1.00 94.56 179 ARG A N 1
ATOM 1402 C CA . ARG A 1 179 ? 8.234 1.520 -10.661 1.00 94.56 179 ARG A CA 1
ATOM 1403 C C . ARG A 1 179 ? 9.751 1.511 -10.685 1.00 94.56 179 ARG A C 1
ATOM 1405 O O . ARG A 1 179 ? 10.403 0.974 -9.778 1.00 94.56 179 ARG A O 1
ATOM 1412 N N . ASP A 1 180 ? 10.318 2.114 -11.718 1.00 92.19 180 ASP A N 1
ATOM 1413 C CA . ASP A 1 180 ? 11.752 2.336 -11.757 1.00 92.19 180 ASP A CA 1
ATOM 1414 C C . ASP A 1 180 ? 12.184 3.358 -10.679 1.00 92.19 180 ASP A C 1
ATOM 1416 O O . ASP A 1 180 ? 11.400 3.832 -9.849 1.00 92.19 180 ASP A O 1
ATOM 1420 N N . VAL A 1 181 ? 13.475 3.676 -10.652 1.00 87.88 181 VAL A N 1
ATOM 1421 C CA . VAL A 1 181 ? 14.044 4.612 -9.672 1.00 87.88 181 VAL A CA 1
ATOM 1422 C C . VAL A 1 181 ? 13.521 6.046 -9.869 1.00 87.88 181 VAL A C 1
ATOM 1424 O O . VAL A 1 181 ? 13.468 6.815 -8.907 1.00 87.88 181 VAL A O 1
ATOM 1427 N N . MET A 1 182 ? 13.121 6.396 -11.091 1.00 85.56 182 MET A N 1
ATOM 1428 C CA . MET A 1 182 ? 12.557 7.695 -11.461 1.00 85.56 182 MET A CA 1
ATOM 1429 C C . MET A 1 182 ? 11.036 7.756 -11.256 1.00 85.56 182 MET A C 1
ATOM 1431 O O . MET A 1 182 ? 10.470 8.847 -11.195 1.00 85.56 182 MET A O 1
ATOM 1435 N N . GLY A 1 183 ? 10.387 6.610 -11.046 1.00 84.94 183 GLY A N 1
ATOM 1436 C CA . GLY A 1 183 ? 8.941 6.491 -10.918 1.00 84.94 183 GLY A CA 1
ATOM 1437 C C . GLY A 1 183 ? 8.217 6.173 -12.226 1.00 84.94 183 GLY A C 1
ATOM 1438 O O . GLY A 1 183 ? 6.988 6.152 -12.223 1.00 84.94 183 GLY A O 1
ATOM 1439 N N . ASP A 1 184 ? 8.955 5.912 -13.301 1.00 88.69 184 ASP A N 1
ATOM 1440 C CA . ASP A 1 184 ? 8.429 5.597 -14.624 1.00 88.69 184 ASP A CA 1
ATOM 1441 C C . ASP A 1 184 ? 8.101 4.098 -14.754 1.00 88.69 184 ASP A C 1
ATOM 1443 O O . ASP A 1 184 ? 8.550 3.251 -13.965 1.00 88.69 184 ASP A O 1
ATOM 1447 N N . GLU A 1 185 ? 7.280 3.763 -15.753 1.00 90.81 185 GLU A N 1
ATOM 1448 C CA . GLU A 1 185 ? 7.035 2.370 -16.131 1.00 90.81 185 GLU A CA 1
ATOM 1449 C C . GLU A 1 185 ? 8.301 1.746 -16.730 1.00 90.81 185 GLU A C 1
ATOM 1451 O O . GLU A 1 185 ? 9.079 2.409 -17.418 1.00 90.81 185 GLU A O 1
ATOM 1456 N N . PHE A 1 186 ? 8.487 0.445 -16.517 1.00 89.25 186 PHE A N 1
ATOM 1457 C CA . PHE A 1 186 ? 9.574 -0.279 -17.166 1.00 89.25 186 PHE A CA 1
ATOM 1458 C C . PHE A 1 186 ? 9.294 -0.459 -18.660 1.00 89.25 186 PHE A C 1
ATOM 1460 O O . PHE A 1 186 ? 8.172 -0.780 -19.059 1.00 89.25 186 PHE A O 1
ATOM 1467 N N . ASP A 1 187 ? 10.336 -0.331 -19.481 1.00 92.94 187 ASP A N 1
ATOM 1468 C CA . ASP A 1 187 ? 10.281 -0.787 -20.868 1.00 92.94 187 ASP A CA 1
ATOM 1469 C C . ASP A 1 187 ? 10.048 -2.310 -20.943 1.00 92.94 187 ASP A C 1
ATOM 1471 O O . ASP A 1 187 ? 10.204 -3.035 -19.960 1.00 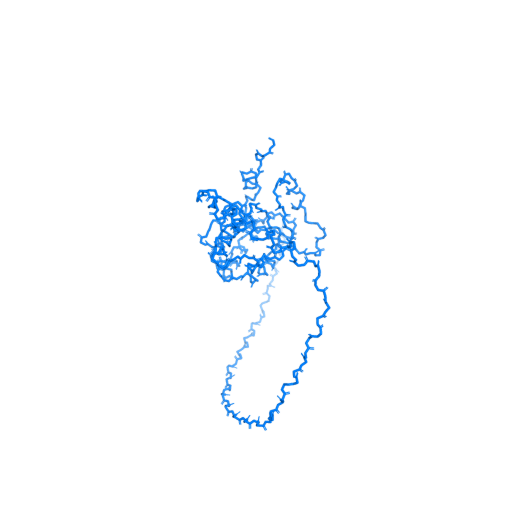92.94 187 ASP A O 1
ATOM 1475 N N . GLU A 1 188 ? 9.651 -2.812 -22.114 1.00 93.19 188 GLU A N 1
ATOM 1476 C CA . GLU A 1 188 ? 9.258 -4.216 -22.280 1.00 93.19 188 GLU A CA 1
ATOM 1477 C C . GLU A 1 188 ? 10.375 -5.214 -21.926 1.00 93.19 188 GLU A C 1
ATOM 1479 O O . GLU A 1 188 ? 10.082 -6.292 -21.397 1.00 93.19 188 GLU A O 1
ATOM 1484 N N . ASP A 1 189 ? 11.632 -4.870 -22.209 1.00 92.62 189 ASP A N 1
ATOM 1485 C CA . ASP A 1 189 ? 12.774 -5.748 -21.964 1.00 92.62 189 ASP A CA 1
ATOM 1486 C C . ASP A 1 189 ? 13.086 -5.790 -20.466 1.00 92.62 189 ASP A C 1
ATOM 1488 O O . ASP A 1 189 ? 13.114 -6.868 -19.867 1.00 92.62 189 ASP A O 1
ATOM 1492 N N . THR A 1 190 ? 13.185 -4.621 -19.827 1.00 90.56 190 THR A N 1
ATOM 1493 C CA . THR A 1 190 ? 13.373 -4.510 -18.376 1.00 90.56 190 THR A CA 1
ATOM 1494 C C . THR A 1 190 ? 12.213 -5.155 -17.617 1.00 90.56 190 THR A C 1
ATOM 1496 O O . THR A 1 190 ? 12.424 -5.816 -16.600 1.00 90.56 190 THR A O 1
ATOM 1499 N N . ARG A 1 191 ? 10.981 -5.033 -18.122 1.00 92.00 191 ARG A N 1
ATOM 1500 C CA . ARG A 1 191 ? 9.791 -5.659 -17.533 1.00 92.00 191 ARG A CA 1
ATOM 1501 C C . ARG A 1 191 ? 9.922 -7.180 -17.474 1.00 92.00 191 ARG A C 1
ATOM 1503 O O . ARG A 1 191 ? 9.675 -7.756 -16.419 1.00 92.00 191 ARG A O 1
ATOM 1510 N N . LYS A 1 192 ? 10.347 -7.828 -18.564 1.00 91.12 192 LYS A N 1
ATOM 1511 C CA . LYS A 1 192 ? 10.544 -9.292 -18.605 1.00 91.12 192 LYS A CA 1
ATOM 1512 C C . LYS A 1 192 ? 11.611 -9.747 -17.613 1.00 91.12 192 LYS A C 1
ATOM 1514 O O . LYS A 1 192 ? 11.428 -10.760 -16.938 1.00 91.12 192 LYS A O 1
ATOM 1519 N N . ASP A 1 193 ? 12.699 -8.990 -17.502 1.00 90.19 193 ASP A N 1
ATOM 1520 C CA . ASP A 1 193 ? 13.775 -9.284 -16.552 1.00 90.19 193 ASP A CA 1
ATOM 1521 C C . ASP A 1 193 ? 13.295 -9.152 -15.100 1.00 90.19 193 ASP A C 1
ATOM 1523 O O . ASP A 1 193 ? 13.591 -10.000 -14.253 1.00 90.19 193 ASP A O 1
ATOM 1527 N N . VAL A 1 194 ? 12.507 -8.113 -14.816 1.00 88.94 194 VAL A N 1
ATOM 1528 C CA . VAL A 1 194 ? 11.897 -7.884 -13.504 1.00 88.94 194 VAL A CA 1
ATOM 1529 C C . VAL A 1 194 ? 10.887 -8.980 -13.169 1.00 88.94 194 VAL A C 1
ATOM 1531 O O . VAL A 1 194 ? 10.963 -9.525 -12.074 1.00 88.94 194 VAL A O 1
ATOM 1534 N N . GLU A 1 195 ? 10.001 -9.363 -14.089 1.00 89.31 195 GLU A N 1
ATOM 1535 C CA . GLU A 1 195 ? 9.041 -10.465 -13.898 1.00 89.31 195 GLU A CA 1
ATOM 1536 C C . GLU A 1 195 ? 9.751 -11.790 -13.593 1.00 89.31 195 GLU A C 1
ATOM 1538 O O . GLU A 1 195 ? 9.372 -12.514 -12.668 1.00 89.31 195 GLU A O 1
ATOM 1543 N N . ALA A 1 196 ? 10.825 -12.100 -14.325 1.00 87.50 196 ALA A N 1
ATOM 1544 C CA . ALA A 1 196 ? 11.627 -13.294 -14.077 1.00 87.50 196 ALA A CA 1
ATOM 1545 C C . ALA A 1 196 ? 12.287 -13.267 -12.686 1.00 87.50 196 ALA A C 1
ATOM 1547 O O . ALA A 1 196 ? 12.374 -14.300 -12.016 1.00 87.50 196 ALA A O 1
ATOM 1548 N N . MET A 1 197 ? 12.729 -12.090 -12.235 1.00 85.50 197 MET A N 1
ATOM 1549 C CA . MET A 1 197 ? 13.320 -11.898 -10.911 1.00 85.50 197 MET A CA 1
ATOM 1550 C C . MET A 1 197 ? 12.273 -12.005 -9.795 1.00 85.50 197 MET A C 1
ATOM 1552 O O . MET A 1 197 ? 12.515 -12.668 -8.784 1.00 85.50 197 MET A O 1
ATOM 1556 N N . THR A 1 198 ? 11.106 -11.379 -9.957 1.00 83.62 198 THR A N 1
ATOM 1557 C CA . THR A 1 198 ? 10.091 -11.299 -8.900 1.00 83.62 198 THR A CA 1
ATOM 1558 C C . THR A 1 198 ? 9.408 -12.637 -8.654 1.00 83.62 198 THR A C 1
ATOM 1560 O O . THR A 1 198 ? 9.256 -13.019 -7.490 1.00 83.62 198 THR A O 1
ATOM 1563 N N . HIS A 1 199 ? 9.110 -13.401 -9.711 1.00 79.94 199 HIS A N 1
ATOM 1564 C CA . HIS A 1 199 ? 8.518 -14.740 -9.598 1.00 79.94 199 HIS A CA 1
ATOM 1565 C C . HIS A 1 199 ? 9.384 -15.724 -8.795 1.00 79.94 199 HIS A C 1
ATOM 1567 O O . HIS A 1 199 ? 8.852 -16.626 -8.148 1.00 79.94 199 HIS A O 1
ATOM 1573 N N . GLY A 1 200 ? 10.712 -15.571 -8.827 1.00 70.62 200 GLY A N 1
ATOM 1574 C CA . GLY A 1 200 ? 11.635 -16.459 -8.116 1.00 70.62 200 GLY A CA 1
ATOM 1575 C C . GLY A 1 200 ? 11.892 -16.074 -6.657 1.00 70.62 200 GLY A C 1
ATOM 1576 O O . GLY A 1 200 ? 12.164 -16.952 -5.839 1.00 70.62 200 GLY A O 1
ATOM 1577 N N . VAL A 1 201 ? 11.827 -14.779 -6.330 1.00 70.12 201 VAL A N 1
ATOM 1578 C CA . VAL A 1 201 ? 12.339 -14.246 -5.052 1.00 70.12 201 VAL A CA 1
ATOM 1579 C C . VAL A 1 201 ? 11.220 -13.843 -4.091 1.00 70.12 201 VAL A C 1
ATOM 1581 O O . VAL A 1 201 ? 11.316 -14.123 -2.896 1.00 70.12 201 VAL A O 1
ATOM 1584 N N . TYR A 1 202 ? 10.137 -13.240 -4.587 1.00 70.19 202 TYR A N 1
ATOM 1585 C CA . TYR A 1 202 ? 9.080 -12.664 -3.738 1.00 70.19 202 TYR A CA 1
ATOM 1586 C C . TYR A 1 202 ? 7.815 -13.531 -3.665 1.00 70.19 202 TYR A C 1
ATOM 1588 O O . TYR A 1 202 ? 6.846 -13.185 -2.985 1.00 70.19 202 TYR A O 1
ATOM 1596 N N . GLY A 1 203 ? 7.852 -14.706 -4.301 1.00 68.31 203 GLY A N 1
ATOM 1597 C CA . GLY A 1 203 ? 6.739 -15.648 -4.352 1.00 68.31 203 GLY A CA 1
ATOM 1598 C C . GLY A 1 203 ? 5.555 -15.106 -5.155 1.00 68.31 203 GLY A C 1
ATOM 1599 O O . GLY A 1 203 ? 5.729 -14.359 -6.108 1.00 68.31 203 GLY A O 1
ATOM 1600 N N . GLU A 1 204 ? 4.344 -15.498 -4.760 1.00 75.06 204 GLU A N 1
ATOM 1601 C CA . GLU A 1 204 ? 3.079 -15.179 -5.443 1.00 75.06 204 GLU A CA 1
ATOM 1602 C C . GLU A 1 204 ? 2.546 -13.754 -5.180 1.00 75.06 204 GLU A C 1
ATOM 1604 O O . GLU A 1 204 ? 1.370 -13.501 -5.420 1.00 75.06 204 GLU A O 1
ATOM 1609 N N . VAL A 1 205 ? 3.349 -12.822 -4.641 1.00 85.50 205 VAL A N 1
ATOM 1610 C CA . VAL A 1 205 ? 2.875 -11.430 -4.520 1.00 85.50 205 VAL A CA 1
ATOM 1611 C C . VAL A 1 205 ? 2.725 -10.878 -5.932 1.00 85.50 205 VAL A C 1
ATOM 1613 O O . VAL A 1 205 ? 3.705 -10.812 -6.673 1.00 85.50 205 VAL A O 1
ATOM 1616 N N . GLU A 1 206 ? 1.507 -10.495 -6.302 1.00 88.50 206 GLU A N 1
ATOM 1617 C CA . GLU A 1 206 ? 1.234 -9.901 -7.605 1.00 88.50 206 GLU A CA 1
ATOM 1618 C C . GLU A 1 206 ? 1.879 -8.512 -7.671 1.00 88.50 206 GLU A C 1
ATOM 1620 O O . GLU A 1 206 ? 1.416 -7.547 -7.058 1.00 88.50 206 GLU A O 1
ATOM 1625 N N . VAL A 1 207 ? 2.998 -8.432 -8.392 1.00 90.69 207 VAL A N 1
ATOM 1626 C CA . VAL A 1 207 ? 3.689 -7.174 -8.665 1.00 90.69 207 VAL A CA 1
ATOM 1627 C C . VAL A 1 207 ? 3.199 -6.640 -10.003 1.00 90.69 207 VAL A C 1
ATOM 1629 O O . VAL A 1 207 ? 3.437 -7.238 -11.051 1.00 90.69 207 VAL A O 1
ATOM 1632 N N . VAL A 1 208 ? 2.528 -5.495 -9.965 1.00 92.44 208 VAL A N 1
ATOM 1633 C CA . VAL A 1 208 ? 1.967 -4.830 -11.138 1.00 92.44 208 VAL A CA 1
ATOM 1634 C C . VAL A 1 208 ? 2.981 -3.826 -11.684 1.00 92.44 208 VAL A C 1
ATOM 1636 O O . VAL A 1 208 ? 3.474 -2.961 -10.962 1.00 92.44 208 VAL A O 1
ATOM 1639 N N . LEU A 1 209 ? 3.317 -3.943 -12.968 1.00 90.94 209 LEU A N 1
ATOM 1640 C CA . LEU A 1 209 ? 4.368 -3.132 -13.606 1.00 90.94 209 LEU A CA 1
ATOM 1641 C C . LEU A 1 209 ? 3.815 -2.005 -14.484 1.00 90.94 209 LEU A C 1
ATOM 1643 O O . LEU A 1 209 ? 4.554 -1.090 -14.841 1.00 90.94 209 LEU A O 1
ATOM 1647 N N . VAL A 1 210 ? 2.524 -2.073 -14.817 1.00 91.62 210 VAL A N 1
ATOM 1648 C CA . VAL A 1 210 ? 1.843 -1.151 -15.729 1.00 91.62 210 VAL A CA 1
ATOM 1649 C C . VAL A 1 210 ? 0.484 -0.737 -15.183 1.00 91.62 210 VAL A C 1
ATOM 1651 O O . VAL A 1 210 ? -0.158 -1.490 -14.447 1.00 91.62 210 VAL A O 1
ATOM 1654 N N . GLY A 1 211 ? 0.019 0.435 -15.595 1.00 91.06 211 GLY A N 1
ATOM 1655 C CA . GLY A 1 211 ? -1.360 0.854 -15.377 1.00 91.06 211 GLY A CA 1
ATOM 1656 C C . GLY A 1 211 ? -1.638 1.455 -13.997 1.00 91.06 211 GLY A C 1
ATOM 1657 O O . GLY A 1 211 ? -2.762 1.377 -13.491 1.00 91.06 211 GLY A O 1
ATOM 1658 N N . LEU A 1 212 ? -0.601 1.978 -13.332 1.00 92.31 212 LEU A N 1
ATOM 1659 C CA . LEU A 1 212 ? -0.746 2.627 -12.029 1.00 92.31 212 LEU A CA 1
ATOM 1660 C C . LEU A 1 212 ? -1.649 3.853 -12.150 1.00 92.31 212 LEU A C 1
ATOM 1662 O O . LEU A 1 212 ? -2.527 4.032 -11.316 1.00 92.31 212 LEU A O 1
ATOM 1666 N N . GLU A 1 213 ? -1.454 4.677 -13.176 1.00 92.00 213 GLU A N 1
ATOM 1667 C CA . GLU A 1 213 ? -2.176 5.933 -13.370 1.00 92.00 213 GLU A CA 1
ATOM 1668 C C . GLU A 1 213 ? -3.674 5.679 -13.569 1.00 92.00 213 GLU A C 1
ATOM 1670 O O . GLU A 1 213 ? -4.492 6.340 -12.938 1.00 92.00 213 GLU A O 1
ATOM 1675 N N . GLU A 1 214 ? -4.062 4.668 -14.350 1.00 92.88 214 GLU A N 1
ATOM 1676 C CA . GLU A 1 214 ? -5.467 4.291 -14.542 1.00 92.88 214 GLU A CA 1
ATOM 1677 C C . GLU A 1 214 ? -6.099 3.730 -13.270 1.00 92.88 214 GLU A C 1
ATOM 1679 O O . GLU A 1 214 ? -7.306 3.873 -13.063 1.00 92.88 214 GLU A O 1
ATOM 1684 N N . VAL A 1 215 ? -5.320 3.040 -12.434 1.00 91.69 215 VAL A N 1
ATOM 1685 C CA . VAL A 1 215 ? -5.808 2.555 -11.138 1.00 91.69 215 VAL A CA 1
ATOM 1686 C C . VAL A 1 215 ? -5.938 3.714 -10.158 1.00 91.69 215 VAL A C 1
ATOM 1688 O O . VAL A 1 215 ? -6.953 3.796 -9.474 1.00 91.69 215 VAL A O 1
ATOM 1691 N N . LEU A 1 216 ? -4.973 4.631 -10.116 1.00 91.19 216 LEU A N 1
ATOM 1692 C CA . LEU A 1 216 ? -5.049 5.823 -9.278 1.00 91.19 216 LEU A CA 1
ATOM 1693 C C . LEU A 1 216 ? -6.245 6.694 -9.663 1.00 91.19 216 LEU A C 1
ATOM 1695 O O . LEU A 1 216 ? -7.016 7.086 -8.794 1.00 91.19 216 LEU A O 1
ATOM 1699 N N . GLU A 1 217 ? -6.453 6.925 -10.955 1.00 90.69 217 GLU A N 1
ATOM 1700 C CA . GLU A 1 217 ? -7.588 7.698 -11.450 1.00 90.69 217 GLU A CA 1
ATOM 1701 C C . GLU A 1 217 ? -8.925 7.030 -11.116 1.00 90.69 217 GLU A C 1
ATOM 1703 O O . GLU A 1 217 ? -9.852 7.676 -10.638 1.00 90.69 217 GLU A O 1
ATOM 1708 N N . ARG A 1 218 ? -9.025 5.712 -11.295 1.00 90.56 218 ARG A N 1
ATOM 1709 C CA . ARG A 1 218 ? -10.258 4.968 -11.007 1.00 90.56 218 ARG A CA 1
ATOM 1710 C C . ARG A 1 218 ? -10.596 4.922 -9.522 1.00 90.56 218 ARG A C 1
ATOM 1712 O O . ARG A 1 218 ? -11.762 5.039 -9.162 1.00 90.56 218 ARG A O 1
ATOM 1719 N N . GLU A 1 219 ? -9.603 4.681 -8.674 1.00 88.81 219 GLU A N 1
ATOM 1720 C CA . GLU A 1 219 ? -9.826 4.490 -7.238 1.00 88.81 219 GLU A CA 1
ATOM 1721 C C . GLU A 1 219 ? -9.864 5.825 -6.478 1.00 88.81 219 GLU A C 1
ATOM 1723 O O . GLU A 1 219 ? -10.486 5.911 -5.416 1.00 88.81 219 GLU A O 1
ATOM 1728 N N . PHE A 1 220 ? -9.222 6.874 -7.010 1.00 88.12 220 PHE A N 1
ATOM 1729 C CA . PHE A 1 220 ? -9.007 8.136 -6.297 1.00 88.12 220 PHE A CA 1
ATOM 1730 C C . PHE A 1 220 ? -9.298 9.417 -7.102 1.00 88.12 220 PHE A C 1
ATOM 1732 O O . PHE A 1 220 ? -9.238 10.496 -6.513 1.00 88.12 220 PHE A O 1
ATOM 1739 N N . GLY A 1 221 ? -9.614 9.347 -8.399 1.00 84.81 221 GLY A N 1
ATOM 1740 C CA . GLY A 1 221 ? -9.766 10.520 -9.277 1.00 84.81 221 GLY A CA 1
ATOM 1741 C C . GLY A 1 221 ? -11.087 11.293 -9.148 1.00 84.81 221 GLY A C 1
ATOM 1742 O O . GLY A 1 221 ? -11.134 12.476 -9.468 1.00 84.81 221 GLY A O 1
ATOM 1743 N N . GLU A 1 222 ? -12.161 10.691 -8.625 1.00 71.50 222 GLU A N 1
ATOM 1744 C CA . GLU A 1 222 ? -13.515 11.284 -8.687 1.00 71.50 222 GLU A CA 1
ATOM 1745 C C . GLU A 1 222 ? -13.938 12.164 -7.484 1.00 71.50 222 GLU A C 1
ATOM 1747 O O . GLU A 1 222 ? -15.126 12.409 -7.295 1.00 71.50 222 GLU A O 1
ATOM 1752 N N . GLN A 1 223 ? -13.021 12.667 -6.650 1.00 57.66 223 GLN A N 1
ATOM 1753 C CA . GLN A 1 223 ? -13.392 13.478 -5.466 1.00 57.66 223 GLN A CA 1
ATOM 1754 C C . GLN A 1 223 ? -13.265 15.007 -5.643 1.00 57.66 223 GLN A C 1
ATOM 1756 O O . GLN A 1 223 ? -12.930 15.699 -4.681 1.00 57.66 223 GLN A O 1
ATOM 1761 N N . GLN A 1 224 ? -13.540 15.543 -6.841 1.00 52.47 224 GLN A N 1
ATOM 1762 C CA . GLN A 1 224 ? -13.655 17.000 -7.065 1.00 52.47 224 GLN A CA 1
ATOM 1763 C C . GLN A 1 224 ? -15.067 17.539 -6.826 1.00 52.47 224 GLN A C 1
ATOM 1765 O O . GLN A 1 224 ? -16.038 16.913 -7.306 1.00 52.47 224 GLN A O 1
#

Sequence (224 aa):
MPTAISKSFHMLPKTSTTHQKQRPEELTSSTATKMSPNTPTTMSPSNPSDSTTTNATSNTLTLRDRIQSLPQELYDEIYSLTFTASPSIHLFHLSYLFSTPLASTLSPYNHNPITQNLAFPHLLHVDRHSRNKYAKSFYGDQKSIFIVCSTIMLESVIGTMDKQHVEILKNGNGKVFLRDVMGDEFDEDTRKDVEAMTHGVYGEVEVVLVGLEEVLEREFGEQQ